Protein AF-A0A2H0URN5-F1 (afdb_monomer_lite)

Sequence (244 aa):
MTHEIGDRSYIEWLRNEMHELYSFQNTQSGHDVAHPLRMILVMQEMTSPPFPSFDSTELETAIWLHNLDRAKSLKERISYLGLRIVAERFLDQSPFCRKTKDEIILAVTEHSKKDDESDDPPLLQLVRILDKVDRLRHPTIELVSCGACYGDKLPLYRLKNPFGYKSAIKEYRSVYDNFFRILEWVGMLPLEAARNLAGTDNIQFFVTMVRHFGKDVAKSLSIENRVEEDIKKALGIYYDRYAT

Structure (mmCIF, N/CA/C/O backbone):
data_AF-A0A2H0URN5-F1
#
_entry.id   AF-A0A2H0URN5-F1
#
loop_
_atom_site.group_PDB
_atom_site.id
_atom_site.type_symbol
_atom_site.label_atom_id
_atom_site.label_alt_id
_atom_site.label_comp_id
_atom_site.label_asym_id
_atom_site.label_entity_id
_atom_site.label_seq_id
_atom_site.pdbx_PDB_ins_code
_atom_site.Cartn_x
_atom_site.Cartn_y
_atom_site.Cartn_z
_atom_site.occupancy
_atom_site.B_iso_or_equiv
_atom_site.auth_seq_id
_atom_site.auth_comp_id
_atom_site.auth_asym_id
_atom_site.auth_atom_id
_atom_site.pdbx_PDB_model_num
ATOM 1 N N . MET A 1 1 ? 10.320 2.589 -38.305 1.00 33.41 1 MET A N 1
ATOM 2 C CA . MET A 1 1 ? 11.252 3.472 -37.577 1.00 33.41 1 MET A CA 1
ATOM 3 C C . MET A 1 1 ? 10.802 3.493 -36.132 1.00 33.41 1 MET A C 1
ATOM 5 O O . MET A 1 1 ? 9.805 4.125 -35.826 1.00 33.41 1 MET A O 1
ATOM 9 N N . THR A 1 2 ? 11.445 2.696 -35.286 1.00 37.88 2 THR A N 1
ATOM 10 C CA . THR A 1 2 ? 11.255 2.713 -33.833 1.00 37.88 2 THR A CA 1
ATOM 11 C C . THR A 1 2 ? 12.123 3.838 -33.285 1.00 37.88 2 THR A C 1
ATOM 13 O O . THR A 1 2 ? 13.345 3.759 -33.375 1.00 37.88 2 THR A O 1
ATOM 16 N N . HIS A 1 3 ? 11.507 4.923 -32.823 1.00 42.38 3 HIS A N 1
ATOM 17 C CA . HIS A 1 3 ? 12.227 5.966 -32.100 1.00 42.38 3 HIS A CA 1
ATOM 18 C C . HIS A 1 3 ? 12.639 5.394 -30.741 1.00 42.38 3 HIS A C 1
ATOM 20 O O . HIS A 1 3 ? 11.775 5.003 -29.961 1.00 42.38 3 HIS A O 1
ATOM 26 N N . GLU A 1 4 ? 13.943 5.307 -30.479 1.00 49.78 4 GLU A N 1
ATOM 27 C CA . GLU A 1 4 ? 14.456 5.051 -29.133 1.00 49.78 4 GLU A CA 1
ATOM 28 C C . GLU A 1 4 ? 14.116 6.267 -28.268 1.00 49.78 4 GLU A C 1
ATOM 30 O O . GLU A 1 4 ? 14.635 7.367 -28.465 1.00 49.78 4 GLU A O 1
ATOM 35 N N . ILE A 1 5 ? 13.165 6.083 -27.358 1.00 57.78 5 ILE A N 1
ATOM 36 C CA . ILE A 1 5 ? 12.809 7.063 -26.341 1.00 57.78 5 ILE A CA 1
ATOM 37 C C . ILE A 1 5 ? 13.862 6.926 -25.234 1.00 57.78 5 ILE A C 1
ATOM 39 O O . ILE A 1 5 ? 13.981 5.865 -24.628 1.00 57.78 5 ILE A O 1
ATOM 43 N N . GLY A 1 6 ? 14.646 7.975 -24.976 1.00 69.44 6 GLY A N 1
ATOM 44 C CA . GLY A 1 6 ? 15.569 7.988 -23.834 1.00 69.44 6 GLY A CA 1
ATOM 45 C C . GLY A 1 6 ? 14.819 7.952 -22.494 1.00 69.44 6 GLY A C 1
ATOM 46 O O . GLY A 1 6 ? 13.655 8.353 -22.428 1.00 69.44 6 GLY A O 1
ATOM 47 N N . ASP A 1 7 ? 15.484 7.530 -21.416 1.00 72.31 7 ASP A N 1
ATOM 48 C CA . ASP A 1 7 ? 14.885 7.295 -20.086 1.00 72.31 7 ASP A CA 1
ATOM 49 C C . ASP A 1 7 ? 13.972 8.429 -19.602 1.00 72.31 7 ASP A C 1
ATOM 51 O O . ASP A 1 7 ? 12.830 8.204 -19.199 1.00 72.31 7 ASP A O 1
ATOM 55 N N . ARG A 1 8 ? 14.440 9.678 -19.721 1.00 74.31 8 ARG A N 1
ATOM 56 C CA . ARG A 1 8 ? 13.672 10.863 -19.321 1.00 74.31 8 ARG A CA 1
ATOM 57 C C . ARG A 1 8 ? 12.385 11.025 -20.130 1.00 74.31 8 ARG A C 1
ATOM 59 O O . ARG A 1 8 ? 11.334 11.285 -19.554 1.00 74.31 8 ARG A O 1
ATOM 66 N N . SER A 1 9 ? 12.457 10.837 -21.446 1.00 85.75 9 SER A N 1
ATOM 67 C CA . SER A 1 9 ? 11.279 10.921 -22.314 1.00 85.75 9 SER A CA 1
ATOM 68 C C . SER A 1 9 ? 10.291 9.773 -22.082 1.00 85.75 9 SER A C 1
ATOM 70 O O . SER A 1 9 ? 9.091 9.972 -22.249 1.00 85.75 9 SER A O 1
ATOM 72 N N . TYR A 1 10 ? 10.763 8.601 -21.640 1.00 93.31 10 TYR A N 1
ATOM 73 C CA . TYR A 1 10 ? 9.895 7.468 -21.321 1.00 93.31 10 TYR A CA 1
ATOM 74 C C . TYR A 1 10 ? 9.133 7.694 -20.012 1.00 93.31 10 TYR A C 1
ATOM 76 O O . TYR A 1 10 ? 7.914 7.545 -19.986 1.00 93.31 10 TYR A O 1
ATOM 84 N N . ILE A 1 11 ? 9.818 8.112 -18.943 1.00 93.00 11 ILE A N 1
ATOM 85 C CA . ILE A 1 11 ? 9.162 8.399 -17.659 1.00 93.00 11 ILE A CA 1
ATOM 86 C C . ILE A 1 11 ? 8.175 9.561 -17.783 1.00 93.00 11 ILE A C 1
ATOM 88 O O . ILE A 1 11 ? 7.083 9.495 -17.223 1.00 93.00 11 ILE A O 1
ATOM 92 N N . GLU A 1 12 ? 8.514 10.615 -18.530 1.00 93.50 12 GLU A N 1
ATOM 93 C CA . GLU A 1 12 ? 7.591 11.730 -18.774 1.00 93.50 12 GLU A CA 1
ATOM 94 C C . GLU A 1 12 ? 6.324 11.267 -19.515 1.00 93.50 12 GLU A C 1
ATOM 96 O O . GLU A 1 12 ? 5.217 11.625 -19.109 1.00 93.50 12 GLU A O 1
ATOM 101 N N . TRP A 1 13 ? 6.462 10.421 -20.544 1.00 94.56 13 TRP A N 1
ATOM 102 C CA . TRP A 1 13 ? 5.317 9.797 -21.213 1.00 94.56 13 TRP A CA 1
ATOM 103 C C . TRP A 1 13 ? 4.492 8.940 -20.245 1.00 94.56 13 TRP A C 1
ATOM 105 O O . TRP A 1 13 ? 3.283 9.140 -20.130 1.00 94.56 13 TRP A O 1
ATOM 115 N N . LEU A 1 14 ? 5.144 8.047 -19.496 1.00 95.44 14 LEU A N 1
ATOM 116 C CA . LEU A 1 14 ? 4.476 7.138 -18.570 1.00 95.44 14 LEU A CA 1
ATOM 117 C C . LEU A 1 14 ? 3.679 7.902 -17.507 1.00 95.44 14 LEU A C 1
ATOM 119 O O . LEU A 1 14 ? 2.525 7.567 -17.250 1.00 95.44 14 LEU A O 1
ATOM 123 N N . ARG A 1 15 ? 4.262 8.955 -16.921 1.00 94.50 15 ARG A N 1
ATOM 124 C CA . ARG A 1 15 ? 3.571 9.836 -15.969 1.00 94.50 15 ARG A CA 1
ATOM 125 C C . ARG A 1 15 ? 2.298 10.413 -16.579 1.00 94.50 15 ARG A C 1
ATOM 127 O O . ARG A 1 15 ? 1.252 10.352 -15.943 1.00 94.50 15 ARG A O 1
ATOM 134 N N . ASN A 1 16 ? 2.364 10.938 -17.801 1.00 94.06 16 ASN A N 1
ATOM 135 C CA . ASN A 1 16 ? 1.198 11.531 -18.456 1.00 94.06 16 ASN A CA 1
ATOM 136 C C . ASN A 1 16 ? 0.080 10.500 -18.678 1.00 94.06 16 ASN A C 1
ATOM 138 O O . ASN A 1 16 ? -1.066 10.767 -18.317 1.00 94.06 16 ASN A O 1
ATOM 142 N N . GLU A 1 17 ? 0.415 9.309 -19.179 1.00 93.94 17 GLU A N 1
ATOM 143 C CA . GLU A 1 17 ? -0.550 8.213 -19.358 1.00 93.94 17 GLU A CA 1
ATOM 144 C C . GLU A 1 17 ? -1.179 7.793 -18.021 1.00 93.94 17 GLU A C 1
ATOM 146 O O . GLU A 1 17 ? -2.398 7.659 -17.895 1.00 93.94 17 GLU A O 1
ATOM 151 N N . MET A 1 18 ? -0.354 7.616 -16.984 1.00 95.06 18 MET A N 1
ATOM 152 C CA . MET A 1 18 ? -0.830 7.197 -15.667 1.00 95.06 18 MET A CA 1
ATOM 153 C C . MET A 1 18 ? -1.661 8.273 -14.970 1.00 95.06 18 MET A C 1
ATOM 155 O O . MET A 1 18 ? -2.608 7.938 -14.269 1.00 95.06 18 MET A O 1
ATOM 159 N N . HIS A 1 19 ? -1.367 9.558 -15.166 1.00 93.69 19 HIS A N 1
ATOM 160 C CA . HIS A 1 19 ? -2.183 10.649 -14.628 1.00 93.69 19 HIS A CA 1
ATOM 161 C C . HIS A 1 19 ? -3.625 10.601 -15.155 1.00 93.69 19 HIS A C 1
ATOM 163 O O . HIS A 1 19 ? -4.570 10.828 -14.395 1.00 93.69 19 HIS A O 1
ATOM 169 N N . GLU A 1 20 ? -3.810 10.279 -16.436 1.00 91.12 20 GLU A N 1
ATOM 170 C CA . GLU A 1 20 ? -5.139 10.130 -17.032 1.00 91.12 20 GLU A CA 1
ATOM 171 C C . GLU A 1 20 ? -5.843 8.858 -16.532 1.00 91.12 20 GLU A C 1
ATOM 173 O O . GLU A 1 20 ? -7.003 8.897 -16.089 1.00 91.12 20 GLU A O 1
ATOM 178 N N . LEU A 1 21 ? -5.126 7.730 -16.544 1.00 92.81 21 LEU A N 1
ATOM 179 C CA . LEU A 1 21 ? -5.644 6.437 -16.090 1.00 92.81 21 LEU A CA 1
ATOM 180 C C . LEU A 1 21 ? -5.994 6.438 -14.601 1.00 92.81 21 LEU A C 1
ATOM 182 O O . LEU A 1 21 ? -6.978 5.809 -14.207 1.00 92.81 21 LEU A O 1
ATOM 186 N N . TYR A 1 22 ? -5.228 7.168 -13.788 1.00 93.88 22 TYR A N 1
ATOM 187 C CA . TYR A 1 22 ? -5.395 7.247 -12.342 1.00 93.88 22 TYR A CA 1
ATOM 188 C C . TYR A 1 22 ? -6.161 8.475 -11.856 1.00 93.88 22 TYR A C 1
ATOM 190 O O . TYR A 1 22 ? -6.145 8.784 -10.662 1.00 93.88 22 TYR A O 1
ATOM 198 N N . SER A 1 23 ? -6.874 9.172 -12.744 1.00 87.50 23 SER A N 1
ATOM 199 C CA . SER A 1 23 ? -7.766 10.248 -12.314 1.00 87.50 23 SER A CA 1
ATOM 200 C C . SER A 1 23 ? -8.790 9.731 -11.290 1.00 87.50 23 SER A C 1
ATOM 202 O O . SER A 1 23 ? -9.192 8.564 -11.319 1.00 87.50 23 SER A O 1
ATOM 204 N N . PHE A 1 24 ? -9.253 10.602 -10.390 1.00 81.50 24 PHE A N 1
ATOM 205 C CA . PHE A 1 24 ? -10.212 10.240 -9.335 1.00 81.50 24 PHE A CA 1
ATOM 206 C C . PHE A 1 24 ? -11.483 9.556 -9.881 1.00 81.50 24 PHE A C 1
ATOM 208 O O . PHE A 1 24 ? -12.064 8.674 -9.251 1.00 81.50 24 PHE A O 1
ATOM 215 N N . GLN A 1 25 ? -11.911 9.929 -11.090 1.00 84.81 25 GLN A N 1
ATOM 216 C CA . GLN A 1 25 ? -13.076 9.333 -11.751 1.00 84.81 25 GLN A CA 1
ATOM 217 C C . GLN A 1 25 ? -12.778 7.932 -12.308 1.00 84.81 25 GLN A C 1
ATOM 219 O O . GLN A 1 25 ? -13.676 7.083 -12.360 1.00 84.81 25 GLN A O 1
ATOM 224 N N . ASN A 1 26 ? -11.521 7.664 -12.663 1.00 86.06 26 ASN A N 1
ATOM 225 C CA . ASN A 1 26 ? -11.068 6.443 -13.324 1.00 86.06 26 ASN A CA 1
ATOM 226 C C . ASN A 1 26 ? -10.522 5.380 -12.361 1.00 86.06 26 ASN A C 1
ATOM 228 O O . ASN A 1 26 ? -10.261 4.261 -12.797 1.00 86.06 26 ASN A O 1
ATOM 232 N N . THR A 1 27 ? -10.424 5.666 -11.062 1.00 84.31 27 THR A N 1
ATOM 233 C CA . THR A 1 27 ? -9.913 4.733 -10.040 1.00 84.31 27 THR A CA 1
ATOM 234 C C . THR A 1 27 ? -10.927 4.465 -8.931 1.00 84.31 27 THR A C 1
ATOM 236 O O . THR A 1 27 ? -12.067 4.947 -8.956 1.00 84.31 27 THR A O 1
ATOM 239 N N . GLN A 1 28 ? -10.556 3.594 -7.994 1.00 73.31 28 GLN A N 1
ATOM 240 C CA . GLN A 1 28 ? -11.357 3.230 -6.828 1.00 73.31 28 GLN A CA 1
ATOM 241 C C . GLN A 1 28 ? -10.512 3.332 -5.553 1.00 73.31 28 GLN A C 1
ATOM 243 O O . GLN A 1 28 ? -9.313 3.071 -5.578 1.00 73.31 28 GLN A O 1
ATOM 248 N N . SER A 1 29 ? -11.166 3.660 -4.434 1.00 70.81 29 SER A N 1
ATOM 249 C CA . SER A 1 29 ? -10.660 3.385 -3.079 1.00 70.81 29 SER A CA 1
ATOM 250 C C . SER A 1 29 ? -9.271 3.952 -2.752 1.00 70.81 29 SER A C 1
ATOM 252 O O . SER A 1 29 ? -8.463 3.258 -2.152 1.00 70.81 29 SER A O 1
ATOM 254 N N . GLY A 1 30 ? -8.989 5.201 -3.137 1.00 76.19 30 GLY A N 1
ATOM 255 C CA . GLY A 1 30 ? -7.731 5.875 -2.775 1.00 76.19 30 GLY A CA 1
ATOM 256 C C . GLY A 1 30 ? -6.510 5.480 -3.612 1.00 76.19 30 GLY A C 1
ATOM 257 O O . GLY A 1 30 ? -5.415 5.962 -3.343 1.00 76.19 30 GLY A O 1
ATOM 258 N N . HIS A 1 31 ? -6.696 4.660 -4.650 1.00 83.88 31 HIS A N 1
ATOM 259 C CA . HIS A 1 31 ? -5.657 4.287 -5.617 1.00 83.88 31 HIS A CA 1
ATOM 260 C C . HIS A 1 31 ? -5.582 5.258 -6.810 1.00 83.88 31 HIS A C 1
ATOM 262 O O . HIS A 1 31 ? -5.376 4.839 -7.947 1.00 83.88 31 HIS A O 1
ATOM 268 N N . ASP A 1 32 ? -5.825 6.548 -6.570 1.00 89.25 32 ASP A N 1
ATOM 269 C CA . ASP A 1 32 ? -5.685 7.586 -7.590 1.00 89.25 32 ASP A CA 1
ATOM 270 C C . ASP A 1 32 ? -4.219 8.009 -7.766 1.00 89.25 32 ASP A C 1
ATOM 272 O O . ASP A 1 32 ? -3.312 7.496 -7.107 1.00 89.25 32 ASP A O 1
ATOM 276 N N . VAL A 1 33 ? -3.984 8.966 -8.666 1.00 93.19 33 VAL A N 1
ATOM 277 C CA . VAL A 1 33 ? -2.649 9.475 -9.007 1.00 93.19 33 VAL A CA 1
ATOM 278 C C . VAL A 1 33 ? -1.846 9.969 -7.797 1.00 93.19 33 VAL A C 1
ATOM 280 O O . VAL A 1 33 ? -0.617 9.958 -7.833 1.00 93.19 33 VAL A O 1
ATOM 283 N N . ALA A 1 34 ? -2.496 10.372 -6.701 1.00 91.88 34 ALA A N 1
ATOM 284 C CA . ALA A 1 34 ? -1.786 10.869 -5.531 1.00 91.88 34 ALA A CA 1
ATOM 285 C C . ALA A 1 34 ? -0.979 9.765 -4.836 1.00 91.88 34 ALA A C 1
ATOM 287 O O . ALA A 1 34 ? 0.077 10.050 -4.279 1.00 91.88 34 ALA A O 1
ATOM 288 N N . HIS A 1 35 ? -1.437 8.514 -4.866 1.00 93.19 35 HIS A N 1
ATOM 289 C CA . HIS A 1 35 ? -0.744 7.408 -4.209 1.00 93.19 35 HIS A CA 1
ATOM 290 C C . HIS A 1 35 ? 0.637 7.074 -4.820 1.00 93.19 35 HIS A C 1
ATOM 292 O O . HIS A 1 35 ? 1.621 7.147 -4.079 1.00 93.19 35 HIS A O 1
ATOM 298 N N . PRO A 1 36 ? 0.790 6.804 -6.137 1.00 95.00 36 PRO A N 1
ATOM 299 C CA . PRO A 1 36 ? 2.116 6.595 -6.724 1.00 95.00 36 PRO A CA 1
ATOM 300 C C . PRO A 1 36 ? 3.015 7.835 -6.589 1.00 95.00 36 PRO A C 1
ATOM 302 O O . PRO A 1 36 ? 4.213 7.693 -6.358 1.00 95.00 36 PRO A O 1
ATOM 305 N N . LEU A 1 37 ? 2.458 9.054 -6.630 1.00 95.25 37 LEU A N 1
ATOM 306 C CA . LEU A 1 37 ? 3.233 10.276 -6.385 1.00 95.25 37 LEU A CA 1
ATOM 307 C C . LEU A 1 37 ? 3.818 10.325 -4.966 1.00 95.25 37 LEU A C 1
ATOM 309 O O . LEU A 1 37 ? 4.994 10.648 -4.804 1.00 95.25 37 LEU A O 1
ATOM 313 N N . ARG A 1 38 ? 3.041 9.975 -3.933 1.00 95.31 38 ARG A N 1
ATOM 314 C CA . ARG A 1 38 ? 3.556 9.909 -2.555 1.00 95.31 38 ARG A CA 1
ATOM 315 C C . ARG A 1 38 ? 4.601 8.808 -2.387 1.00 95.31 38 ARG A C 1
ATOM 317 O O . ARG A 1 38 ? 5.604 9.040 -1.717 1.00 95.31 38 ARG A O 1
ATOM 324 N N . MET A 1 39 ? 4.428 7.657 -3.040 1.00 96.38 39 MET A N 1
ATOM 325 C CA . MET A 1 39 ? 5.455 6.606 -3.063 1.00 96.38 39 MET A CA 1
ATOM 326 C C . MET A 1 39 ? 6.764 7.093 -3.697 1.00 96.38 39 MET A C 1
ATOM 328 O O . MET A 1 39 ? 7.832 6.803 -3.168 1.00 96.38 39 MET A O 1
ATOM 332 N N . ILE A 1 40 ? 6.705 7.876 -4.780 1.00 96.00 40 ILE A N 1
ATOM 333 C CA . ILE A 1 40 ? 7.893 8.476 -5.412 1.00 96.00 40 ILE A CA 1
ATOM 334 C C . ILE A 1 40 ? 8.576 9.483 -4.475 1.00 96.00 40 ILE A C 1
ATOM 336 O O . ILE A 1 40 ? 9.803 9.509 -4.406 1.00 96.00 40 ILE A O 1
ATOM 340 N N . LEU A 1 41 ? 7.818 10.278 -3.712 1.00 94.44 41 LEU A N 1
ATOM 341 C CA . LEU A 1 41 ? 8.400 11.167 -2.695 1.00 94.44 41 LEU A CA 1
ATOM 342 C C . LEU A 1 41 ? 9.133 10.371 -1.606 1.00 94.44 41 LEU A C 1
ATOM 344 O O . LEU A 1 41 ? 10.255 10.714 -1.249 1.00 94.44 41 LEU A O 1
ATOM 348 N N . VAL A 1 42 ? 8.547 9.267 -1.132 1.00 94.44 42 VAL A N 1
ATOM 349 C CA . VAL A 1 42 ? 9.217 8.366 -0.177 1.00 94.44 42 VAL A CA 1
ATOM 350 C C . VAL A 1 42 ? 10.470 7.745 -0.801 1.00 94.44 42 VAL A C 1
ATOM 352 O O . VAL A 1 42 ? 11.507 7.687 -0.147 1.00 94.44 42 VAL A O 1
ATOM 355 N N . MET A 1 43 ? 10.406 7.314 -2.064 1.00 95.06 43 MET A N 1
ATOM 356 C CA . MET A 1 43 ? 11.551 6.764 -2.797 1.00 95.06 43 MET A CA 1
ATOM 357 C C . MET A 1 43 ? 12.731 7.743 -2.828 1.00 95.06 43 MET A C 1
ATOM 359 O O . MET A 1 43 ? 13.872 7.324 -2.660 1.00 95.06 43 MET A O 1
ATOM 363 N N . GLN A 1 44 ? 12.472 9.045 -2.990 1.00 93.38 44 GLN A N 1
ATOM 364 C CA . GLN A 1 44 ? 13.509 10.086 -2.978 1.00 93.38 44 GLN A CA 1
ATOM 365 C C . GLN A 1 44 ? 14.198 10.244 -1.611 1.00 93.38 44 GLN A C 1
ATOM 367 O O . GLN A 1 44 ? 15.322 10.738 -1.549 1.00 93.38 44 GLN A O 1
ATOM 372 N N . GLU A 1 45 ? 13.556 9.808 -0.524 1.00 92.69 45 GLU A N 1
ATOM 373 C CA . GLU A 1 45 ? 14.124 9.788 0.830 1.00 92.69 45 GLU A CA 1
ATOM 374 C C . GLU A 1 45 ? 14.916 8.497 1.121 1.00 92.69 45 GLU A C 1
ATOM 376 O O . GLU A 1 45 ? 15.635 8.423 2.121 1.00 92.69 45 GLU A O 1
ATOM 381 N N . MET A 1 46 ? 14.812 7.469 0.267 1.00 91.06 46 MET A N 1
ATOM 382 C CA . MET A 1 46 ? 15.535 6.209 0.443 1.00 91.06 46 MET A CA 1
ATOM 383 C C . MET A 1 46 ? 17.016 6.391 0.106 1.00 91.06 46 MET A C 1
ATOM 385 O O . MET A 1 46 ? 17.410 6.484 -1.055 1.00 91.06 46 MET A O 1
ATOM 389 N N . THR A 1 47 ? 17.865 6.386 1.130 1.00 76.50 47 THR A N 1
ATOM 390 C CA . THR A 1 47 ? 19.321 6.427 0.970 1.00 76.50 47 THR A CA 1
ATOM 391 C C . THR A 1 47 ? 19.916 5.017 1.016 1.00 76.50 47 THR A C 1
ATOM 393 O O . THR A 1 47 ? 19.602 4.203 1.885 1.00 76.50 47 THR A O 1
ATOM 396 N N . SER A 1 48 ? 20.787 4.697 0.057 1.00 68.19 48 SER A N 1
ATOM 397 C CA . SER A 1 48 ? 21.599 3.475 0.106 1.00 68.19 48 SER A CA 1
ATOM 398 C C . SER A 1 48 ? 22.879 3.734 0.908 1.00 68.19 48 SER A C 1
ATOM 400 O O . SER A 1 48 ? 23.566 4.710 0.589 1.00 68.19 48 SER A O 1
ATOM 402 N N . PRO A 1 49 ? 23.290 2.864 1.856 1.00 77.88 49 PRO A N 1
ATOM 403 C CA . PRO A 1 49 ? 22.555 1.814 2.597 1.00 77.88 49 PRO A CA 1
ATOM 404 C C . PRO A 1 49 ? 21.657 2.381 3.729 1.00 77.88 49 PRO A C 1
ATOM 406 O O . PRO A 1 49 ? 21.906 3.505 4.168 1.00 77.88 49 PRO A O 1
ATOM 409 N N . PRO A 1 50 ? 20.667 1.623 4.271 1.00 86.69 50 PRO A N 1
ATOM 410 C CA . PRO A 1 50 ? 20.559 0.153 4.282 1.00 86.69 50 PRO A CA 1
ATOM 411 C C . PRO A 1 50 ? 19.582 -0.457 3.264 1.00 86.69 50 PRO A C 1
ATOM 413 O O . PRO A 1 50 ? 19.345 -1.662 3.304 1.00 86.69 50 PRO A O 1
ATOM 416 N N . PHE A 1 51 ? 18.994 0.338 2.372 1.00 88.00 51 PHE A N 1
ATOM 417 C CA . PHE A 1 51 ? 18.188 -0.211 1.283 1.00 88.00 51 PHE A CA 1
ATOM 418 C C . PHE A 1 51 ? 19.076 -0.907 0.236 1.00 88.00 51 PHE A C 1
ATOM 420 O O . PHE A 1 51 ? 20.228 -0.496 0.055 1.00 88.00 51 PHE A O 1
ATOM 427 N N . PRO A 1 52 ? 18.573 -1.951 -0.455 1.00 85.56 52 PRO A N 1
ATOM 428 C CA . PRO A 1 52 ? 19.230 -2.480 -1.646 1.00 85.56 52 PRO A CA 1
ATOM 429 C C . PRO A 1 52 ? 19.484 -1.362 -2.661 1.00 85.56 52 PRO A C 1
ATOM 431 O O . PRO A 1 52 ? 18.657 -0.466 -2.793 1.00 85.56 52 PRO A O 1
ATOM 434 N N . SER A 1 53 ? 20.596 -1.426 -3.396 1.00 87.69 53 SER A N 1
ATOM 435 C CA . SER A 1 53 ? 20.832 -0.509 -4.517 1.00 87.69 53 SER A CA 1
ATOM 436 C C . SER A 1 53 ? 19.736 -0.683 -5.570 1.00 87.69 53 SER A C 1
ATOM 438 O O . SER A 1 53 ? 19.363 -1.815 -5.880 1.00 87.69 53 SER A O 1
ATOM 440 N N . PHE A 1 54 ? 19.263 0.420 -6.145 1.00 90.38 54 PHE A N 1
ATOM 441 C CA . PHE A 1 54 ? 18.226 0.413 -7.173 1.00 90.38 54 PHE A CA 1
ATOM 442 C C . PHE A 1 54 ? 18.471 1.487 -8.227 1.00 90.38 54 PHE A C 1
ATOM 444 O O . PHE A 1 54 ? 19.056 2.531 -7.936 1.00 90.38 54 PHE A O 1
ATOM 451 N N . ASP A 1 55 ? 17.996 1.227 -9.442 1.00 93.69 55 ASP A N 1
ATOM 452 C CA . ASP A 1 55 ? 17.845 2.254 -10.464 1.00 93.69 55 ASP A CA 1
ATOM 453 C C . ASP A 1 55 ? 16.526 3.002 -10.223 1.00 93.69 55 ASP A C 1
ATOM 455 O O . ASP A 1 55 ? 15.456 2.397 -10.093 1.00 93.69 55 ASP A O 1
ATOM 459 N N . SER A 1 56 ? 16.598 4.328 -10.105 1.00 93.00 56 SER A N 1
ATOM 460 C CA . SER A 1 56 ? 15.426 5.148 -9.793 1.00 93.00 56 SER A CA 1
ATOM 461 C C . SER A 1 56 ? 14.391 5.152 -10.917 1.00 93.00 56 SER A C 1
ATOM 463 O O . SER A 1 56 ? 13.204 5.279 -10.633 1.00 93.00 56 SER A O 1
ATOM 465 N N . 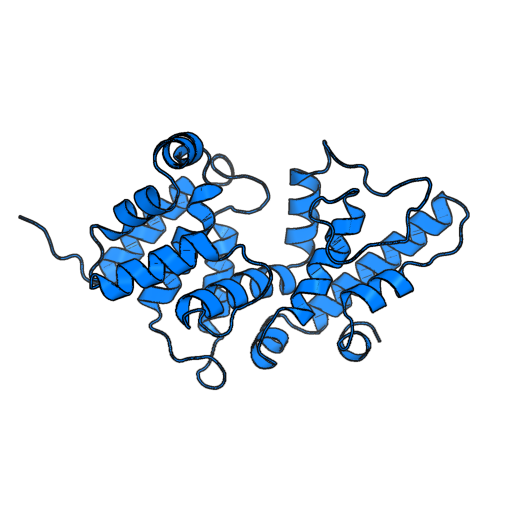THR A 1 57 ? 14.810 4.983 -12.171 1.00 94.94 57 THR A N 1
ATOM 466 C CA . THR A 1 57 ? 13.927 4.917 -13.342 1.00 94.94 57 THR A CA 1
ATOM 467 C C . THR A 1 57 ? 13.177 3.587 -13.368 1.00 94.94 57 THR A C 1
ATOM 469 O O . T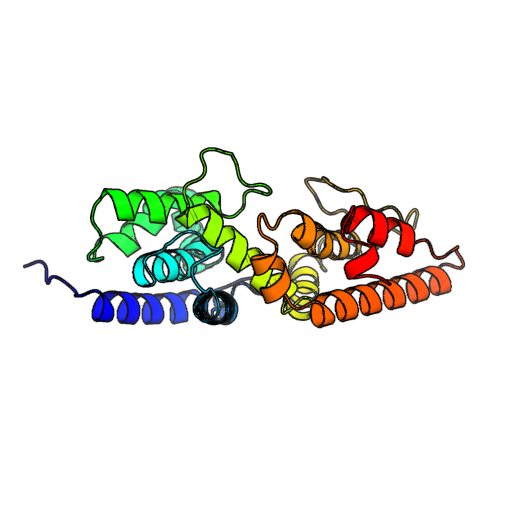HR A 1 57 ? 11.968 3.562 -13.614 1.00 94.94 57 THR A O 1
ATOM 472 N N . GLU A 1 58 ? 13.864 2.480 -13.074 1.00 96.19 58 GLU A N 1
ATOM 473 C CA . GLU A 1 58 ? 13.247 1.151 -12.960 1.00 96.19 58 GLU A CA 1
ATOM 474 C C . GLU A 1 58 ? 12.220 1.114 -11.819 1.00 96.19 58 GLU A C 1
ATOM 476 O O . GLU A 1 58 ? 11.074 0.696 -12.018 1.00 96.19 58 GLU A O 1
ATOM 481 N N . LEU A 1 59 ? 12.604 1.616 -10.639 1.00 97.06 59 LEU A N 1
ATOM 482 C CA . LEU A 1 59 ? 11.730 1.659 -9.469 1.00 97.06 59 LEU A CA 1
ATOM 483 C C . LEU A 1 59 ? 10.540 2.594 -9.678 1.00 97.06 59 LEU A C 1
ATOM 485 O O . LEU A 1 59 ? 9.407 2.193 -9.420 1.00 97.06 59 LEU A O 1
ATOM 489 N N . GLU A 1 60 ? 10.755 3.796 -10.212 1.00 97.31 60 GLU A N 1
ATOM 490 C CA . GLU A 1 60 ? 9.657 4.707 -10.532 1.00 97.31 60 GLU A CA 1
ATOM 491 C C . GLU A 1 60 ? 8.687 4.095 -11.555 1.00 97.31 60 GLU A C 1
ATOM 493 O O . GLU A 1 60 ? 7.470 4.209 -11.392 1.00 97.31 60 GLU A O 1
ATOM 498 N N . THR A 1 61 ? 9.193 3.395 -12.573 1.00 97.75 61 THR A N 1
ATOM 499 C CA . THR A 1 61 ? 8.334 2.688 -13.534 1.00 97.75 61 THR A CA 1
ATOM 500 C C . THR A 1 61 ? 7.468 1.648 -12.831 1.00 97.75 61 THR A C 1
ATOM 502 O O . THR A 1 61 ? 6.259 1.595 -13.058 1.00 97.75 61 THR A O 1
ATOM 505 N N . ALA A 1 62 ? 8.060 0.836 -11.952 1.00 98.12 62 ALA A N 1
ATOM 506 C CA . ALA A 1 62 ? 7.319 -0.167 -11.198 1.00 98.12 62 ALA A CA 1
ATOM 507 C C . ALA A 1 62 ? 6.259 0.473 -10.280 1.00 98.12 62 ALA A C 1
ATOM 509 O O . ALA A 1 62 ? 5.129 -0.012 -10.230 1.00 98.12 62 ALA A O 1
ATOM 510 N N . ILE A 1 63 ? 6.572 1.601 -9.629 1.00 97.69 63 ILE A N 1
ATOM 511 C CA . ILE A 1 63 ? 5.610 2.374 -8.824 1.00 97.69 63 ILE A CA 1
ATOM 512 C C . ILE A 1 63 ? 4.450 2.879 -9.687 1.00 97.69 63 ILE A C 1
ATOM 514 O O . ILE A 1 63 ? 3.297 2.768 -9.286 1.00 97.69 63 ILE A O 1
ATOM 518 N N . TRP A 1 64 ? 4.699 3.409 -10.879 1.00 97.31 64 TRP A N 1
ATOM 519 C CA . TRP A 1 64 ? 3.612 3.865 -11.747 1.00 97.31 64 TRP A CA 1
ATOM 520 C C . TRP A 1 64 ? 2.708 2.721 -12.209 1.00 97.31 64 TRP A C 1
ATOM 522 O O . TRP A 1 64 ? 1.489 2.875 -12.258 1.00 97.31 64 TRP A O 1
ATOM 532 N N . LEU A 1 65 ? 3.276 1.554 -12.501 1.00 97.31 65 LEU A N 1
ATOM 533 C CA . LEU A 1 65 ? 2.527 0.426 -13.050 1.00 97.31 65 LEU A CA 1
ATOM 534 C C . LEU A 1 65 ? 1.870 -0.475 -11.985 1.00 97.31 65 LEU A C 1
ATOM 536 O O . LEU A 1 65 ? 0.994 -1.265 -12.334 1.00 97.31 65 LEU A O 1
ATOM 540 N N . HIS A 1 66 ? 2.231 -0.381 -10.698 1.00 95.50 66 HIS A N 1
ATOM 541 C CA . HIS A 1 66 ? 1.723 -1.332 -9.693 1.00 95.50 66 HIS A CA 1
ATOM 542 C C . HIS A 1 66 ? 0.197 -1.268 -9.485 1.00 95.50 66 HIS A C 1
ATOM 544 O O . HIS A 1 66 ? -0.397 -2.267 -9.098 1.00 95.50 66 HIS A O 1
ATOM 550 N N . ASN A 1 67 ? -0.447 -0.138 -9.803 1.00 92.81 67 ASN A N 1
ATOM 551 C CA . ASN A 1 67 ? -1.893 0.065 -9.644 1.00 92.81 67 ASN A CA 1
ATOM 552 C C . ASN A 1 67 ? -2.710 -0.091 -10.935 1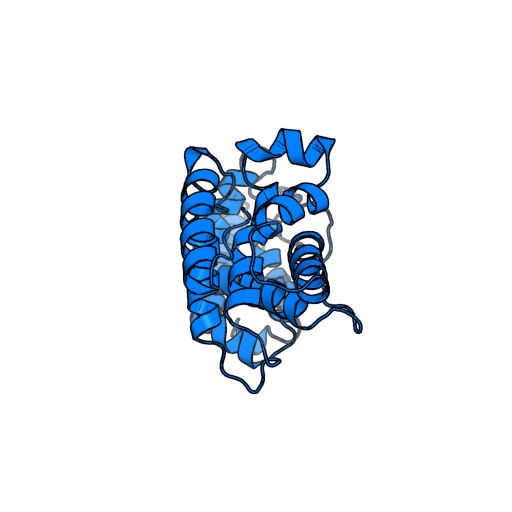.00 92.81 67 ASN A C 1
ATOM 554 O O . ASN A 1 67 ? -3.874 0.316 -10.979 1.00 92.81 67 ASN A O 1
ATOM 558 N N . LEU A 1 68 ? -2.158 -0.690 -11.995 1.00 94.62 68 LEU A N 1
ATOM 559 C CA . LEU A 1 68 ? -2.896 -0.871 -13.252 1.00 94.62 68 LEU A CA 1
ATOM 560 C C . LEU A 1 68 ? -4.220 -1.635 -13.058 1.00 94.62 68 LEU A C 1
ATOM 562 O O . LEU A 1 68 ? -5.207 -1.335 -13.729 1.00 94.62 68 LEU A O 1
ATOM 566 N N . ASP A 1 69 ? -4.276 -2.584 -12.120 1.00 91.31 69 ASP A N 1
ATOM 567 C CA . ASP A 1 69 ? -5.486 -3.350 -11.784 1.00 91.31 69 ASP A CA 1
ATOM 568 C C . ASP A 1 69 ? -6.558 -2.531 -11.038 1.00 91.31 69 ASP A C 1
ATOM 570 O O . ASP A 1 69 ? -7.696 -2.987 -10.884 1.00 91.31 69 ASP A O 1
ATOM 574 N N . ARG A 1 70 ? -6.227 -1.307 -10.610 1.00 90.12 70 ARG A N 1
ATOM 575 C CA . ARG A 1 70 ? -7.144 -0.342 -9.984 1.00 90.12 70 ARG A CA 1
ATOM 576 C C . ARG A 1 70 ? -7.754 0.648 -10.977 1.00 90.12 70 ARG A C 1
ATOM 578 O O . ARG A 1 70 ? -8.744 1.302 -10.637 1.00 90.12 70 ARG A O 1
ATOM 585 N N . ALA A 1 71 ? -7.233 0.731 -12.203 1.00 92.38 71 ALA A N 1
ATOM 586 C CA . ALA A 1 71 ? -7.787 1.581 -13.255 1.00 92.38 71 ALA A CA 1
ATOM 587 C C . ALA A 1 71 ? -9.045 0.951 -13.883 1.00 92.38 71 ALA A C 1
ATOM 589 O O . ALA A 1 71 ? -9.007 -0.129 -14.480 1.00 92.38 71 ALA A O 1
ATOM 590 N N . LYS A 1 72 ? -10.183 1.653 -13.811 1.00 91.62 72 LYS A N 1
ATOM 591 C CA . LYS A 1 72 ? -11.481 1.187 -14.338 1.00 91.62 72 LYS A CA 1
ATOM 592 C C . LYS A 1 72 ? -11.424 0.879 -15.833 1.00 91.62 72 LYS A C 1
ATOM 594 O O . LYS A 1 72 ? -11.977 -0.131 -16.259 1.00 91.62 72 LYS A O 1
ATOM 599 N N . SER A 1 73 ? -10.735 1.716 -16.608 1.00 92.06 73 SER A N 1
ATOM 600 C CA . SER A 1 73 ? -10.576 1.566 -18.062 1.00 92.06 73 SER A CA 1
ATOM 601 C C . SER A 1 73 ? -9.783 0.316 -18.460 1.00 92.06 73 SER A C 1
ATOM 603 O O . SER A 1 73 ? -9.933 -0.181 -19.577 1.00 92.06 73 SER A O 1
ATOM 605 N N . LEU A 1 74 ? -8.960 -0.220 -17.553 1.00 94.19 74 LEU A N 1
ATOM 606 C CA . LEU A 1 74 ? -8.157 -1.418 -17.792 1.00 94.19 74 LEU A CA 1
ATOM 607 C C . LEU A 1 74 ? -8.804 -2.691 -17.247 1.00 94.19 74 LEU A C 1
ATOM 609 O O . LEU A 1 74 ? -8.378 -3.779 -17.627 1.00 94.19 74 LEU A O 1
ATOM 613 N N . LYS A 1 75 ? -9.855 -2.585 -16.423 1.00 93.19 75 LYS A N 1
ATOM 614 C CA . LYS A 1 75 ? -10.481 -3.724 -15.735 1.00 93.19 75 LYS A CA 1
ATOM 615 C C . LYS A 1 75 ? -10.854 -4.870 -16.679 1.00 93.19 75 LYS A C 1
ATOM 617 O O . LYS A 1 75 ? -10.492 -6.015 -16.423 1.00 93.19 75 LYS A O 1
ATOM 622 N N . GLU A 1 76 ? -11.553 -4.577 -17.775 1.00 93.62 76 GLU A N 1
ATOM 623 C CA . GLU A 1 76 ? -11.962 -5.602 -18.749 1.00 93.62 76 GLU A CA 1
ATOM 624 C C . GLU A 1 76 ? -10.757 -6.228 -19.456 1.00 93.62 76 GLU A C 1
ATOM 626 O O . GLU A 1 76 ? -10.669 -7.448 -19.590 1.00 93.62 76 GLU A O 1
ATOM 631 N N . ARG A 1 77 ? -9.782 -5.401 -19.853 1.00 95.00 77 ARG A N 1
ATOM 632 C CA . ARG A 1 77 ? -8.558 -5.870 -20.515 1.00 95.00 77 ARG A CA 1
ATOM 633 C C . ARG A 1 77 ? -7.728 -6.760 -19.599 1.00 95.00 77 ARG A C 1
ATOM 635 O O . ARG A 1 77 ? -7.272 -7.803 -20.046 1.00 95.00 77 ARG A O 1
ATOM 642 N N . ILE A 1 78 ? -7.565 -6.378 -18.335 1.00 96.00 78 ILE A N 1
ATOM 643 C CA . ILE A 1 78 ? -6.855 -7.167 -17.322 1.00 96.00 78 ILE A CA 1
ATOM 644 C C . ILE A 1 78 ? -7.610 -8.464 -17.038 1.00 96.00 78 ILE A C 1
ATOM 646 O O . ILE A 1 78 ? -6.983 -9.513 -16.952 1.00 96.00 78 ILE A O 1
ATOM 650 N N . SER A 1 79 ? -8.943 -8.430 -16.969 1.00 95.38 79 SER A N 1
ATOM 651 C CA . SER A 1 79 ? -9.743 -9.647 -16.800 1.00 95.38 79 SER A CA 1
ATOM 652 C C . SER A 1 79 ? -9.590 -10.628 -17.967 1.00 95.38 79 SER A C 1
ATOM 654 O O . SER A 1 79 ? -9.714 -11.830 -17.749 1.00 95.38 79 SER A O 1
ATOM 656 N N . TYR A 1 80 ? -9.362 -10.138 -19.189 1.00 96.62 80 TYR A N 1
ATOM 657 C CA . TYR A 1 80 ? -9.253 -10.974 -20.387 1.00 96.62 80 TYR A CA 1
ATOM 658 C C . TYR A 1 80 ? -7.814 -11.425 -20.691 1.00 96.62 80 TYR A C 1
ATOM 660 O O . TYR A 1 80 ? -7.595 -12.571 -21.069 1.00 96.62 80 TYR A O 1
ATOM 668 N N . LEU A 1 81 ? -6.831 -10.533 -20.538 1.00 96.69 81 LEU A N 1
ATOM 669 C CA . LEU A 1 81 ? -5.425 -10.767 -20.902 1.00 96.69 81 LEU A CA 1
ATOM 670 C C . LEU A 1 81 ? -4.527 -11.092 -19.700 1.00 96.69 81 LEU A C 1
ATOM 672 O O . LEU A 1 81 ? -3.456 -11.664 -19.870 1.00 96.69 81 LEU A O 1
ATOM 676 N N . GLY A 1 82 ? -4.934 -10.709 -18.492 1.00 96.62 82 GLY A N 1
ATOM 677 C CA . GLY A 1 82 ? -4.093 -10.730 -17.298 1.00 96.62 82 GLY A CA 1
ATOM 678 C C . GLY A 1 82 ? -3.254 -9.458 -17.126 1.00 96.62 82 GLY A C 1
ATOM 679 O O . GLY A 1 82 ? -2.874 -8.790 -18.092 1.00 96.62 82 GLY A O 1
ATOM 680 N N . LEU A 1 83 ? -2.942 -9.132 -15.865 1.00 95.94 83 LEU A N 1
ATOM 681 C CA . LEU A 1 83 ? -2.180 -7.934 -15.483 1.00 95.94 83 LEU A CA 1
ATOM 682 C C . LEU A 1 83 ? -0.791 -7.898 -16.137 1.00 95.94 83 LEU A C 1
ATOM 684 O O . LEU A 1 83 ? -0.373 -6.849 -16.618 1.00 95.94 83 LEU A O 1
ATOM 688 N N . ARG A 1 84 ? -0.123 -9.054 -16.230 1.00 97.12 84 ARG A N 1
ATOM 689 C CA . ARG A 1 84 ? 1.189 -9.195 -16.872 1.00 97.12 84 ARG A CA 1
ATOM 690 C C . ARG A 1 84 ? 1.212 -8.638 -18.298 1.00 97.12 84 ARG A C 1
ATOM 692 O O . ARG A 1 84 ? 2.014 -7.761 -18.592 1.00 97.12 84 ARG A O 1
ATOM 699 N N . ILE A 1 85 ? 0.310 -9.112 -19.160 1.00 96.94 85 ILE A N 1
ATOM 700 C CA . ILE A 1 85 ? 0.266 -8.714 -20.578 1.00 96.94 85 ILE A CA 1
ATOM 701 C C . ILE A 1 85 ? -0.065 -7.224 -20.714 1.00 96.94 85 ILE A C 1
ATOM 703 O O . ILE A 1 85 ? 0.422 -6.544 -21.615 1.00 96.94 85 ILE A O 1
ATOM 707 N N . VAL A 1 86 ? -0.910 -6.695 -19.826 1.00 96.81 86 VAL A N 1
ATOM 708 C CA . VAL A 1 86 ? -1.240 -5.266 -19.825 1.00 96.81 86 VAL A CA 1
ATOM 709 C C . VAL A 1 86 ? -0.029 -4.425 -19.414 1.00 96.81 86 VAL A C 1
ATOM 711 O O . VAL A 1 86 ? 0.245 -3.433 -20.083 1.00 96.81 86 VAL A O 1
ATOM 714 N N . ALA A 1 87 ? 0.721 -4.834 -18.387 1.00 96.81 87 ALA A N 1
ATOM 715 C CA . ALA A 1 87 ? 1.948 -4.160 -17.964 1.00 96.81 87 ALA A CA 1
ATOM 716 C C . ALA A 1 87 ? 3.045 -4.210 -19.044 1.00 96.81 87 ALA A C 1
ATOM 718 O O . ALA A 1 87 ? 3.676 -3.191 -19.314 1.00 96.81 87 ALA A O 1
ATOM 719 N N . GLU A 1 88 ? 3.218 -5.354 -19.720 1.00 96.75 88 GLU A N 1
ATOM 720 C CA . GLU A 1 88 ? 4.165 -5.526 -20.835 1.00 96.75 88 GLU A CA 1
ATOM 721 C C . GLU A 1 88 ? 3.978 -4.453 -21.921 1.00 96.75 88 GLU A C 1
ATOM 723 O O . GLU A 1 88 ? 4.957 -3.869 -22.377 1.00 96.75 88 GLU A O 1
ATOM 728 N N . ARG A 1 89 ? 2.731 -4.094 -22.254 1.00 95.62 89 ARG A N 1
ATOM 729 C CA . ARG A 1 89 ? 2.440 -3.063 -23.269 1.00 95.62 89 ARG A CA 1
ATOM 730 C C . ARG A 1 89 ? 2.934 -1.668 -22.899 1.00 95.62 89 ARG A C 1
ATOM 732 O O . ARG A 1 89 ? 3.327 -0.916 -23.785 1.00 95.62 89 ARG A O 1
ATOM 739 N N . PHE A 1 90 ? 2.920 -1.308 -21.615 1.00 95.69 90 PHE A N 1
ATOM 740 C CA . PHE A 1 90 ? 3.492 -0.032 -21.169 1.00 95.69 90 PHE A CA 1
ATOM 741 C C . PHE A 1 90 ? 5.022 -0.045 -21.240 1.00 95.69 90 PHE A C 1
ATOM 743 O O . PHE A 1 90 ? 5.640 1.002 -21.401 1.00 95.69 90 PHE A O 1
ATOM 750 N N . LEU A 1 91 ? 5.631 -1.230 -21.182 1.00 96.81 91 LEU A N 1
ATOM 751 C CA . LEU A 1 91 ? 7.073 -1.418 -21.274 1.00 96.81 91 LEU A CA 1
ATOM 752 C C . LEU A 1 91 ? 7.575 -1.597 -22.714 1.00 96.81 91 LEU A C 1
ATOM 754 O O . LEU A 1 91 ? 8.784 -1.577 -22.927 1.00 96.81 91 LEU A O 1
ATOM 758 N N . ASP A 1 92 ? 6.712 -1.772 -23.717 1.00 93.06 92 ASP A N 1
ATOM 759 C CA . ASP A 1 92 ? 7.139 -2.016 -25.106 1.00 93.06 92 ASP A CA 1
ATOM 760 C C . ASP A 1 92 ? 8.050 -0.902 -25.639 1.00 93.06 92 ASP A C 1
ATOM 762 O O . ASP A 1 92 ? 9.059 -1.181 -26.286 1.00 93.06 92 ASP A O 1
ATOM 766 N N . GLN A 1 93 ? 7.733 0.350 -25.298 1.00 84.94 93 GLN A N 1
ATOM 767 C CA . GLN A 1 93 ? 8.484 1.539 -25.714 1.00 84.94 93 GLN A CA 1
ATOM 768 C C . GLN A 1 93 ? 9.563 1.961 -24.711 1.00 84.94 93 GLN A C 1
ATOM 770 O O . GLN A 1 93 ? 10.207 2.991 -24.901 1.00 84.94 93 GLN A O 1
ATOM 775 N N . SER A 1 94 ? 9.749 1.195 -23.635 1.00 93.56 94 SER A N 1
ATOM 776 C CA . SER A 1 94 ? 10.728 1.543 -22.617 1.00 93.56 94 SER A CA 1
ATOM 777 C C . SER A 1 94 ? 12.153 1.207 -23.072 1.00 93.56 94 SER A C 1
ATOM 779 O O . SER A 1 94 ? 12.357 0.240 -23.820 1.00 93.56 94 SER A O 1
ATOM 781 N N . PRO A 1 95 ? 13.151 1.962 -22.582 1.00 93.88 95 PRO A N 1
ATOM 782 C CA . PRO A 1 95 ? 14.568 1.739 -22.880 1.00 93.88 95 PRO A CA 1
ATOM 783 C C . PRO A 1 95 ? 15.142 0.505 -22.167 1.00 93.88 95 PRO A C 1
ATOM 785 O O . PRO A 1 95 ? 16.304 0.146 -22.352 1.00 93.88 95 PRO A O 1
ATOM 788 N N . PHE A 1 96 ? 14.337 -0.166 -21.343 1.00 95.44 96 PHE A N 1
ATOM 789 C CA . PHE A 1 96 ? 14.786 -1.275 -20.521 1.00 95.44 96 PHE A CA 1
ATOM 790 C C . PHE A 1 96 ? 15.130 -2.515 -21.346 1.00 95.44 96 PHE A C 1
ATOM 792 O O . PHE A 1 96 ? 14.464 -2.873 -22.321 1.00 95.44 96 PHE A O 1
ATOM 799 N N . CYS A 1 97 ? 16.151 -3.243 -20.901 1.00 95.38 97 CYS A N 1
ATOM 800 C CA . CYS A 1 97 ? 16.435 -4.560 -21.449 1.00 95.38 97 CYS A CA 1
ATOM 801 C C . CYS A 1 97 ? 15.350 -5.569 -21.030 1.00 95.38 97 CYS A C 1
ATOM 803 O O . CYS A 1 97 ? 14.595 -5.348 -20.082 1.00 95.38 97 CYS A O 1
ATOM 805 N N . ARG A 1 98 ? 15.291 -6.723 -21.707 1.00 96.38 98 ARG A N 1
ATOM 806 C CA . ARG A 1 98 ? 14.301 -7.775 -21.412 1.00 96.38 98 ARG A CA 1
ATOM 807 C C . ARG A 1 98 ? 14.291 -8.192 -19.937 1.00 96.38 98 ARG A C 1
ATOM 809 O O . ARG A 1 98 ? 13.219 -8.321 -19.364 1.00 96.38 98 ARG A O 1
ATOM 816 N N . LYS A 1 99 ? 15.472 -8.360 -19.333 1.00 96.44 99 LYS A N 1
ATOM 817 C CA . LYS A 1 99 ? 15.606 -8.757 -17.926 1.00 96.44 99 LYS A CA 1
ATOM 818 C C . LYS A 1 99 ? 14.950 -7.733 -16.991 1.00 96.44 99 LYS A C 1
ATOM 820 O O . LYS A 1 99 ? 14.116 -8.112 -16.182 1.00 96.44 99 LYS A O 1
ATOM 825 N N . THR A 1 100 ? 15.272 -6.450 -17.154 1.00 96.69 100 THR A N 1
ATOM 826 C CA . THR A 1 100 ? 14.667 -5.358 -16.376 1.00 96.69 100 THR A CA 1
ATOM 827 C C . THR A 1 100 ? 13.150 -5.303 -16.571 1.00 96.69 100 THR A C 1
ATOM 829 O O . THR A 1 100 ? 12.409 -5.140 -15.606 1.00 96.69 100 THR A O 1
ATOM 832 N N . LYS A 1 101 ? 12.654 -5.490 -17.806 1.00 97.81 101 LYS A N 1
ATOM 833 C CA . LYS A 1 101 ? 11.204 -5.556 -18.065 1.00 97.81 101 LYS A CA 1
ATOM 834 C C . LYS A 1 101 ? 10.551 -6.691 -17.274 1.00 97.81 101 LYS A C 1
ATOM 836 O O . LYS A 1 101 ? 9.541 -6.455 -16.620 1.00 97.81 101 LYS A O 1
ATOM 841 N N . ASP A 1 102 ? 11.142 -7.886 -17.291 1.00 97.56 102 ASP A N 1
ATOM 842 C CA . ASP A 1 102 ? 10.652 -9.041 -16.529 1.00 97.56 102 ASP A CA 1
ATOM 843 C C . ASP A 1 102 ? 10.643 -8.775 -15.010 1.00 97.56 102 ASP A C 1
ATOM 845 O O . ASP A 1 102 ? 9.678 -9.137 -14.335 1.00 97.56 102 ASP A O 1
ATOM 849 N N . GLU A 1 103 ? 11.661 -8.093 -14.476 1.00 96.75 103 GLU A N 1
ATOM 850 C CA . GLU A 1 103 ? 11.733 -7.700 -13.060 1.00 96.75 103 GLU A CA 1
ATOM 851 C C . GLU A 1 103 ? 10.667 -6.654 -12.686 1.00 96.75 103 GLU A C 1
ATOM 853 O O . GLU A 1 103 ? 10.002 -6.805 -11.659 1.00 96.75 103 GLU A O 1
ATOM 858 N N . ILE A 1 104 ? 10.440 -5.636 -13.529 1.00 98.12 104 ILE A N 1
ATOM 859 C CA . ILE A 1 104 ? 9.370 -4.642 -13.330 1.00 98.12 104 ILE A CA 1
ATOM 860 C C . ILE A 1 104 ? 7.998 -5.320 -13.367 1.00 98.12 104 ILE A C 1
ATOM 862 O O . ILE A 1 104 ? 7.160 -5.065 -12.504 1.00 98.12 104 ILE A O 1
ATOM 866 N N . ILE A 1 105 ? 7.756 -6.200 -14.341 1.00 97.81 105 ILE A N 1
ATOM 867 C CA . ILE A 1 105 ? 6.492 -6.940 -14.461 1.00 97.81 105 ILE A CA 1
ATOM 868 C C . ILE A 1 105 ? 6.245 -7.773 -13.210 1.00 97.81 105 ILE A C 1
ATOM 870 O O . ILE A 1 105 ? 5.141 -7.741 -12.675 1.00 97.81 105 ILE A O 1
ATOM 874 N N . LEU A 1 106 ? 7.265 -8.491 -12.734 1.00 96.56 106 LEU A N 1
ATOM 875 C CA . LEU A 1 106 ? 7.164 -9.287 -11.517 1.00 96.56 106 LEU A CA 1
ATOM 876 C C . LEU A 1 106 ? 6.848 -8.405 -10.302 1.00 96.56 106 LEU A C 1
ATOM 878 O O . LEU A 1 106 ? 5.963 -8.748 -9.518 1.00 96.56 106 LEU A O 1
ATOM 882 N N . ALA A 1 107 ? 7.508 -7.248 -10.180 1.00 96.69 107 ALA A N 1
ATOM 883 C CA . ALA A 1 107 ? 7.209 -6.272 -9.137 1.00 96.69 107 ALA A CA 1
ATOM 884 C C . ALA A 1 107 ? 5.738 -5.826 -9.192 1.00 96.69 107 ALA A C 1
ATOM 886 O O . ALA A 1 107 ? 5.048 -5.845 -8.177 1.00 96.69 107 ALA A O 1
ATOM 887 N N . VAL A 1 108 ? 5.227 -5.507 -10.383 1.00 96.25 108 VAL A N 1
ATOM 888 C CA . VAL A 1 108 ? 3.835 -5.087 -10.604 1.00 96.25 108 VAL A CA 1
ATOM 889 C C . VAL A 1 108 ? 2.839 -6.196 -10.269 1.00 96.25 108 VAL A C 1
ATOM 891 O O . VAL A 1 108 ? 1.837 -5.929 -9.609 1.00 96.25 108 VAL A O 1
ATOM 894 N N . THR A 1 109 ? 3.082 -7.439 -10.687 1.00 95.06 109 THR A N 1
ATOM 895 C CA . THR A 1 109 ? 2.107 -8.525 -10.502 1.00 95.06 109 THR A CA 1
ATOM 896 C C . THR A 1 109 ? 2.108 -9.102 -9.091 1.00 95.06 109 THR A C 1
ATOM 898 O O . THR A 1 109 ? 1.063 -9.540 -8.618 1.00 95.06 109 THR A O 1
ATOM 901 N N . GLU A 1 110 ? 3.247 -9.066 -8.396 1.00 94.00 110 GLU A N 1
ATOM 902 C CA . GLU A 1 110 ? 3.423 -9.717 -7.092 1.00 94.00 110 GLU A CA 1
ATOM 903 C C . GLU A 1 110 ? 3.519 -8.732 -5.911 1.00 94.00 110 GLU A C 1
ATOM 905 O O . GLU A 1 110 ? 3.730 -9.163 -4.773 1.00 94.00 110 GLU A O 1
ATOM 910 N N . HIS A 1 111 ? 3.348 -7.417 -6.115 1.00 91.88 111 HIS A N 1
ATOM 911 C CA . HIS A 1 111 ? 3.448 -6.431 -5.022 1.00 91.88 111 HIS A CA 1
ATOM 912 C C . HIS A 1 111 ? 2.433 -6.670 -3.890 1.00 91.88 111 HIS A C 1
ATOM 914 O O . HIS A 1 111 ? 2.692 -6.315 -2.745 1.00 91.88 111 HIS A O 1
ATOM 920 N N . SER A 1 112 ? 1.287 -7.290 -4.186 1.00 86.19 112 SER A N 1
ATOM 921 C CA . SER A 1 112 ? 0.198 -7.475 -3.217 1.00 86.19 112 SER A CA 1
ATOM 922 C C . SER A 1 112 ? 0.433 -8.598 -2.195 1.00 86.19 112 SER A C 1
ATOM 924 O O . SER A 1 112 ? -0.359 -8.734 -1.253 1.00 86.19 112 SER A O 1
ATOM 926 N N . LYS A 1 113 ? 1.502 -9.404 -2.336 1.00 82.56 113 LYS A N 1
ATOM 927 C CA . LYS A 1 113 ? 1.831 -10.432 -1.336 1.00 82.56 113 LYS A CA 1
ATOM 928 C C . LYS A 1 113 ? 2.097 -9.793 0.032 1.00 82.56 113 LYS A C 1
ATOM 930 O O . LYS A 1 113 ? 2.614 -8.682 0.155 1.00 82.56 113 LYS A O 1
ATOM 935 N N . LYS A 1 114 ? 1.708 -10.524 1.078 1.00 72.00 114 LYS A N 1
ATOM 936 C CA . LYS A 1 114 ? 1.759 -10.050 2.466 1.00 72.00 114 LYS A CA 1
ATOM 937 C C . LYS A 1 114 ? 3.194 -9.917 2.982 1.00 72.00 114 LYS A C 1
ATOM 939 O O . LYS A 1 114 ? 3.510 -8.891 3.580 1.00 72.00 114 LYS A O 1
ATOM 944 N N . ASP A 1 115 ? 4.002 -10.941 2.738 1.00 75.31 115 ASP A N 1
ATOM 945 C CA . ASP A 1 115 ? 5.348 -11.104 3.276 1.00 75.31 115 ASP A CA 1
ATOM 946 C C . ASP A 1 115 ? 6.337 -11.284 2.116 1.00 75.31 115 ASP A C 1
ATOM 948 O O . ASP A 1 115 ? 5.959 -11.808 1.064 1.00 75.31 115 ASP A O 1
ATOM 952 N N . ASP A 1 116 ? 7.574 -10.828 2.311 1.00 76.94 116 ASP A N 1
ATOM 953 C CA . ASP A 1 116 ? 8.664 -11.062 1.364 1.00 76.94 116 ASP A CA 1
ATOM 954 C C . ASP A 1 116 ? 9.218 -12.485 1.536 1.00 76.94 116 ASP A C 1
ATOM 956 O O . ASP A 1 116 ? 9.425 -12.965 2.654 1.00 76.94 116 ASP A O 1
ATOM 960 N N . GLU A 1 117 ? 9.454 -13.158 0.417 1.00 80.75 117 GLU A N 1
ATOM 961 C CA . GLU A 1 117 ? 10.082 -14.471 0.319 1.00 80.75 117 GLU A CA 1
ATOM 962 C C . GLU A 1 117 ? 11.602 -14.310 0.128 1.00 80.75 117 GLU A C 1
ATOM 964 O O . GLU A 1 117 ? 12.092 -13.285 -0.350 1.00 80.75 117 GLU A O 1
ATOM 969 N N . SER A 1 118 ? 12.387 -15.316 0.528 1.00 75.88 118 SER A N 1
ATOM 970 C CA . SER A 1 118 ? 13.860 -15.235 0.511 1.00 75.88 118 SER A CA 1
ATOM 971 C C . SER A 1 118 ? 14.464 -15.038 -0.884 1.00 75.88 118 SER A C 1
ATOM 973 O O . SER A 1 118 ? 15.613 -14.621 -1.005 1.00 75.88 118 SER A O 1
ATOM 975 N N . ASP A 1 119 ? 13.707 -15.384 -1.920 1.00 85.06 119 ASP A N 1
ATOM 976 C CA . ASP A 1 119 ? 14.051 -15.308 -3.335 1.00 85.06 119 ASP A CA 1
ATOM 977 C C . ASP A 1 119 ? 13.380 -14.132 -4.064 1.00 85.06 119 ASP A C 1
ATOM 979 O O . ASP A 1 119 ? 13.608 -13.958 -5.264 1.00 85.06 119 ASP A O 1
ATOM 983 N N . ASP A 1 120 ? 12.608 -13.289 -3.367 1.00 88.69 120 ASP A N 1
ATOM 984 C CA . ASP A 1 120 ? 12.012 -12.107 -3.988 1.00 88.69 120 ASP A CA 1
ATOM 985 C C . ASP A 1 120 ? 13.109 -11.126 -4.449 1.00 88.69 120 ASP A C 1
ATOM 987 O O . ASP A 1 120 ? 14.012 -10.789 -3.674 1.00 88.69 120 ASP A O 1
ATOM 991 N N . PRO A 1 121 ? 13.051 -10.609 -5.690 1.00 91.19 121 PRO A N 1
ATOM 992 C CA . PRO A 1 121 ? 14.072 -9.702 -6.194 1.00 91.19 121 PRO A CA 1
ATOM 993 C C . PRO A 1 121 ? 14.022 -8.330 -5.500 1.00 91.19 121 PRO A C 1
ATOM 995 O O . PRO A 1 121 ? 12.945 -7.879 -5.094 1.00 91.19 121 PRO A O 1
ATOM 998 N N . PRO A 1 122 ? 15.156 -7.600 -5.436 1.00 93.06 122 PRO A N 1
ATOM 999 C CA . PRO A 1 122 ? 15.235 -6.304 -4.759 1.00 93.06 122 PRO A CA 1
ATOM 1000 C C . PRO A 1 122 ? 14.174 -5.291 -5.203 1.00 93.06 122 PRO A C 1
ATOM 1002 O O . PRO A 1 122 ? 13.578 -4.626 -4.360 1.00 93.06 122 PRO A O 1
ATOM 1005 N N . LEU A 1 123 ? 13.889 -5.201 -6.507 1.00 95.38 123 LEU A N 1
ATOM 1006 C CA . LEU A 1 123 ? 12.892 -4.274 -7.049 1.00 95.38 123 LEU A CA 1
ATOM 1007 C C . LEU A 1 123 ? 11.483 -4.536 -6.488 1.00 95.38 123 LEU A C 1
ATOM 1009 O O . LEU A 1 123 ? 10.792 -3.600 -6.090 1.00 95.38 123 LEU A O 1
ATOM 1013 N N . LEU A 1 124 ? 11.075 -5.805 -6.396 1.00 95.00 124 LEU A N 1
ATOM 1014 C CA . LEU A 1 124 ? 9.787 -6.199 -5.820 1.00 95.00 124 LEU A CA 1
ATOM 1015 C C . LEU A 1 124 ? 9.715 -5.857 -4.326 1.00 95.00 124 LEU A C 1
ATOM 1017 O O . LEU A 1 124 ? 8.720 -5.284 -3.876 1.00 95.00 124 LEU A O 1
ATOM 1021 N N . GLN A 1 125 ? 10.781 -6.145 -3.572 1.00 93.38 125 GLN A N 1
ATOM 1022 C CA . GLN A 1 125 ? 10.862 -5.791 -2.150 1.00 93.38 125 GLN A CA 1
ATOM 1023 C C . GLN A 1 125 ? 10.752 -4.271 -1.944 1.00 93.38 125 GLN A C 1
ATOM 1025 O O . GLN A 1 125 ? 10.018 -3.809 -1.071 1.00 93.38 125 GLN A O 1
ATOM 1030 N N . LEU A 1 126 ? 11.427 -3.471 -2.776 1.00 95.12 126 LEU A N 1
ATOM 1031 C CA . LEU A 1 126 ? 11.387 -2.008 -2.705 1.00 95.12 126 LEU A CA 1
ATOM 1032 C C . LEU A 1 126 ? 9.987 -1.449 -2.988 1.00 95.12 126 LEU A C 1
ATOM 1034 O O . LEU A 1 126 ? 9.507 -0.617 -2.220 1.00 95.12 126 LEU A O 1
ATOM 1038 N N . VAL A 1 127 ? 9.291 -1.940 -4.020 1.00 96.25 127 VAL A N 1
ATOM 1039 C CA . VAL A 1 127 ? 7.898 -1.540 -4.305 1.00 96.25 127 VAL A CA 1
ATOM 1040 C C . VAL A 1 127 ? 6.983 -1.871 -3.122 1.00 96.25 127 VAL A C 1
ATOM 1042 O O . VAL A 1 127 ? 6.182 -1.038 -2.699 1.00 96.25 127 VAL A O 1
ATOM 1045 N N . ARG A 1 128 ? 7.140 -3.059 -2.529 1.00 94.69 128 ARG A N 1
ATOM 1046 C CA . ARG A 1 128 ? 6.374 -3.490 -1.351 1.00 94.69 128 ARG A CA 1
ATOM 1047 C C . ARG A 1 128 ? 6.664 -2.673 -0.100 1.00 94.69 128 ARG A C 1
ATOM 1049 O O . ARG A 1 128 ? 5.748 -2.467 0.699 1.00 94.69 128 ARG A O 1
ATOM 1056 N N . ILE A 1 129 ? 7.913 -2.258 0.100 1.00 94.50 129 ILE A N 1
ATOM 1057 C CA . ILE A 1 129 ? 8.300 -1.336 1.170 1.00 94.50 129 ILE A CA 1
ATOM 1058 C C . ILE A 1 129 ? 7.597 -0.000 0.951 1.00 94.50 129 ILE A C 1
ATOM 1060 O O . ILE A 1 129 ? 6.944 0.491 1.866 1.00 94.50 129 ILE A O 1
ATOM 1064 N N . LEU A 1 130 ? 7.686 0.558 -0.256 1.00 95.88 130 LEU A N 1
ATOM 1065 C CA . LEU A 1 130 ? 7.120 1.863 -0.580 1.00 95.88 130 LEU A CA 1
ATOM 1066 C C . LEU A 1 130 ? 5.594 1.905 -0.441 1.00 95.88 130 LEU A C 1
ATOM 1068 O O . LEU A 1 130 ? 5.090 2.858 0.148 1.00 95.88 130 LEU A O 1
ATOM 1072 N N . ASP A 1 131 ? 4.868 0.874 -0.892 1.00 94.38 131 ASP A N 1
ATOM 1073 C CA . ASP A 1 131 ? 3.400 0.810 -0.745 1.00 94.38 131 ASP A CA 1
ATOM 1074 C C . ASP A 1 131 ? 3.006 0.802 0.741 1.00 94.38 131 ASP A C 1
ATOM 1076 O O . ASP A 1 131 ? 2.150 1.571 1.178 1.00 94.38 131 ASP A O 1
ATOM 1080 N N . LYS A 1 132 ? 3.692 -0.003 1.564 1.00 93.44 132 LYS A N 1
ATOM 1081 C CA . LYS A 1 132 ? 3.440 -0.050 3.013 1.00 93.44 132 LYS A CA 1
ATOM 1082 C C . LYS A 1 132 ? 3.809 1.266 3.700 1.00 93.44 132 LYS A C 1
ATOM 1084 O O . LYS A 1 132 ? 3.053 1.743 4.544 1.00 93.44 132 LYS A O 1
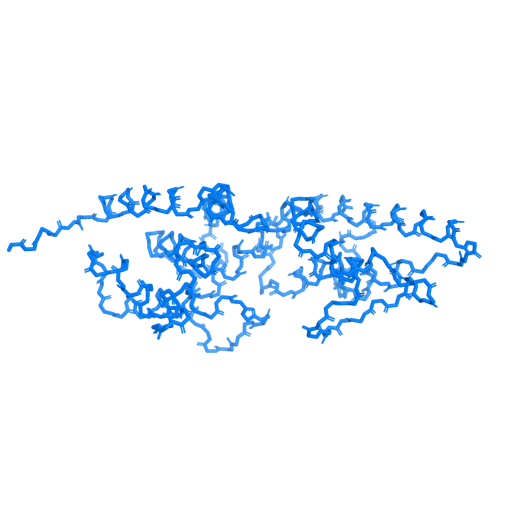ATOM 1089 N N . VAL A 1 133 ? 4.956 1.856 3.358 1.00 95.19 133 VAL A N 1
ATOM 1090 C CA . VAL A 1 133 ? 5.413 3.120 3.952 1.00 95.19 133 VAL A CA 1
ATOM 1091 C C . VAL A 1 133 ? 4.464 4.262 3.599 1.00 95.19 133 VAL A C 1
ATOM 1093 O O . VAL A 1 133 ? 4.118 5.018 4.501 1.00 95.19 133 VAL A O 1
ATOM 1096 N N . ASP A 1 134 ? 3.987 4.376 2.355 1.00 93.94 134 ASP A N 1
ATOM 1097 C CA . ASP A 1 134 ? 3.014 5.416 1.989 1.00 93.94 134 ASP A CA 1
ATOM 1098 C C . ASP A 1 134 ? 1.766 5.357 2.877 1.00 93.94 134 ASP A C 1
ATOM 1100 O O . ASP A 1 134 ? 1.346 6.370 3.445 1.00 93.94 134 ASP A O 1
ATOM 1104 N N . ARG A 1 135 ? 1.209 4.158 3.062 1.00 89.94 135 ARG A N 1
ATOM 1105 C CA . ARG A 1 135 ? 0.003 3.969 3.873 1.00 89.94 135 ARG A CA 1
ATOM 1106 C C . ARG A 1 135 ? 0.244 4.217 5.358 1.00 89.94 135 ARG A C 1
ATOM 1108 O O . ARG A 1 135 ? -0.636 4.734 6.038 1.00 89.94 135 ARG A O 1
ATOM 1115 N N . LEU A 1 136 ? 1.435 3.888 5.862 1.00 93.00 136 LEU A N 1
ATOM 1116 C CA . LEU A 1 136 ? 1.821 4.157 7.250 1.00 93.00 136 LEU A CA 1
ATOM 1117 C C . LEU A 1 136 ? 2.156 5.635 7.511 1.00 93.00 136 LEU A C 1
ATOM 1119 O O . LEU A 1 136 ? 1.926 6.102 8.625 1.00 93.00 136 LEU A O 1
ATOM 1123 N N . ARG A 1 137 ? 2.656 6.381 6.513 1.00 93.06 137 ARG A N 1
ATOM 1124 C CA . ARG A 1 137 ? 2.829 7.846 6.601 1.00 93.06 137 ARG A CA 1
ATOM 1125 C C . ARG A 1 137 ? 1.492 8.577 6.569 1.00 93.06 137 ARG A C 1
ATOM 1127 O O . ARG A 1 137 ? 1.358 9.635 7.176 1.00 93.06 137 ARG A O 1
ATOM 1134 N N . HIS A 1 138 ? 0.500 8.002 5.891 1.00 89.81 138 HIS A N 1
ATOM 1135 C CA . HIS A 1 138 ? -0.814 8.610 5.696 1.00 89.81 138 HIS A CA 1
ATOM 1136 C C . HIS A 1 138 ? -1.961 7.698 6.170 1.00 89.81 138 HIS A C 1
ATOM 1138 O O . HIS A 1 138 ? -2.894 7.422 5.409 1.00 89.81 138 HIS A O 1
ATOM 1144 N N . PRO A 1 139 ? -1.959 7.249 7.439 1.00 85.00 139 PRO A N 1
ATOM 1145 C CA . PRO A 1 139 ? -2.887 6.220 7.906 1.00 85.00 139 PRO A CA 1
ATOM 1146 C C . PRO A 1 139 ? -4.349 6.694 7.914 1.00 85.00 139 PRO A C 1
ATOM 1148 O O . PRO A 1 139 ? -5.276 5.891 7.828 1.00 85.00 139 PRO A O 1
ATOM 1151 N N . THR A 1 140 ? -4.584 8.009 7.953 1.00 83.56 140 THR A N 1
ATOM 1152 C CA . THR A 1 140 ? -5.919 8.609 7.810 1.00 83.56 140 THR A CA 1
ATOM 1153 C C . THR A 1 140 ? -6.464 8.527 6.387 1.00 83.56 140 THR A C 1
ATOM 1155 O O . THR A 1 140 ? -7.664 8.315 6.217 1.00 83.56 140 THR A O 1
ATOM 1158 N N . ILE A 1 141 ? -5.608 8.659 5.367 1.00 86.06 141 ILE A N 1
ATOM 1159 C CA . ILE A 1 141 ? -6.006 8.474 3.965 1.00 86.06 141 ILE A CA 1
ATOM 1160 C C . ILE A 1 141 ? -6.424 7.020 3.758 1.00 86.06 141 ILE A C 1
ATOM 1162 O O . ILE A 1 141 ? -7.478 6.765 3.172 1.00 86.06 141 ILE A O 1
ATOM 1166 N N . GLU A 1 142 ? -5.653 6.074 4.297 1.00 82.44 142 GLU A N 1
ATOM 1167 C CA . GLU A 1 142 ? -5.983 4.650 4.217 1.00 82.44 142 GLU A CA 1
ATOM 1168 C C . GLU A 1 142 ? -7.302 4.341 4.937 1.00 82.44 142 GLU A C 1
ATOM 1170 O O . GLU A 1 142 ? -8.171 3.667 4.383 1.00 82.44 142 GLU A O 1
ATOM 1175 N N . LEU A 1 143 ? -7.509 4.903 6.132 1.00 82.19 143 LEU A N 1
ATOM 1176 C CA . LEU A 1 143 ? -8.752 4.764 6.891 1.00 82.19 143 LEU A CA 1
ATOM 1177 C C . LEU A 1 143 ? -9.983 5.209 6.082 1.00 82.19 143 LEU A C 1
ATOM 1179 O O . LEU A 1 143 ? -10.974 4.479 5.994 1.00 82.19 143 LEU A O 1
ATOM 1183 N N . VAL A 1 144 ? -9.921 6.401 5.479 1.00 83.31 144 VAL A N 1
ATOM 1184 C CA . VAL A 1 144 ? -11.013 6.948 4.658 1.00 83.31 144 VAL A CA 1
ATOM 1185 C C . VAL A 1 144 ? -11.220 6.103 3.401 1.00 83.31 144 VAL A C 1
ATOM 1187 O O . VAL A 1 144 ? -12.359 5.792 3.050 1.00 83.31 144 VAL A O 1
ATOM 1190 N N . SER A 1 145 ? -10.134 5.669 2.761 1.00 80.81 145 SER A N 1
ATOM 1191 C CA . SER A 1 145 ? -10.171 4.820 1.565 1.00 80.81 145 SER A CA 1
ATOM 1192 C C . SER A 1 145 ? -10.823 3.466 1.847 1.00 80.81 145 SER A C 1
ATOM 1194 O O . SER A 1 145 ? -11.654 2.994 1.067 1.00 80.81 145 SER A O 1
ATOM 1196 N N . CYS A 1 146 ? -10.539 2.880 3.009 1.00 77.56 146 CYS A N 1
ATOM 1197 C CA . CYS A 1 146 ? -11.168 1.650 3.473 1.00 77.56 146 CYS A CA 1
ATOM 1198 C C . CYS A 1 146 ? -12.656 1.846 3.775 1.00 77.56 146 CYS A C 1
ATOM 1200 O O . CYS A 1 146 ? -13.475 1.024 3.361 1.00 77.56 146 CYS A O 1
ATOM 1202 N N . GLY A 1 147 ? -13.022 2.952 4.429 1.00 79.31 147 GLY A N 1
ATOM 1203 C CA . GLY A 1 147 ? -14.421 3.334 4.622 1.00 79.31 147 GLY A CA 1
ATOM 1204 C C . GLY A 1 147 ? -15.174 3.470 3.295 1.00 79.31 147 GLY A C 1
ATOM 1205 O O . GLY A 1 147 ? -16.273 2.940 3.158 1.00 79.31 147 GLY A O 1
ATOM 1206 N N . ALA A 1 148 ? -14.559 4.090 2.286 1.00 79.50 148 ALA A N 1
ATOM 1207 C CA . ALA A 1 148 ? -15.142 4.221 0.952 1.00 79.50 148 ALA A CA 1
ATOM 1208 C C . ALA A 1 148 ? -15.241 2.881 0.195 1.00 79.50 148 ALA A C 1
ATOM 1210 O O . ALA A 1 148 ? -16.166 2.686 -0.587 1.00 79.50 148 ALA A O 1
ATOM 1211 N N . CYS A 1 149 ? -14.299 1.954 0.405 1.00 77.75 149 CYS A N 1
ATOM 1212 C CA . CYS A 1 149 ? -14.272 0.654 -0.277 1.00 77.75 149 CYS A CA 1
ATOM 1213 C C . CYS A 1 149 ? -15.273 -0.363 0.299 1.00 77.75 149 CYS A C 1
ATOM 1215 O O . CYS A 1 149 ? -15.858 -1.166 -0.442 1.00 77.75 149 CYS A O 1
ATOM 1217 N N . TYR A 1 150 ? -15.420 -0.349 1.627 1.00 81.69 150 TYR A N 1
ATOM 1218 C CA . TYR A 1 150 ? -16.107 -1.393 2.385 1.00 81.69 150 TYR A CA 1
ATOM 1219 C C . TYR A 1 150 ? -17.332 -0.908 3.161 1.00 81.69 150 TYR A C 1
ATOM 1221 O O . TYR A 1 150 ? -18.061 -1.750 3.678 1.00 81.69 150 TYR A O 1
ATOM 1229 N N . GLY A 1 151 ? -17.575 0.400 3.276 1.00 81.06 151 GLY A N 1
ATOM 1230 C CA . GLY A 1 151 ? -18.635 0.948 4.130 1.00 81.06 151 GLY A CA 1
ATOM 1231 C C . GLY A 1 151 ? -20.056 0.535 3.736 1.00 81.06 151 GLY A C 1
ATOM 1232 O O . GLY A 1 151 ? -20.951 0.561 4.575 1.00 81.06 151 GLY A O 1
ATOM 1233 N N . ASP A 1 152 ? -20.262 0.112 2.488 1.00 83.50 152 ASP A N 1
ATOM 1234 C CA . ASP A 1 152 ? -21.523 -0.432 1.973 1.00 83.50 152 ASP A CA 1
ATOM 1235 C C . ASP A 1 152 ? -21.646 -1.961 2.129 1.00 83.50 152 ASP A C 1
ATOM 1237 O O . ASP A 1 152 ? -22.737 -2.512 1.990 1.00 83.50 152 ASP A O 1
ATOM 1241 N N . LYS A 1 153 ? -20.541 -2.655 2.426 1.00 86.44 153 LYS A N 1
ATOM 1242 C CA . LYS A 1 153 ? -20.451 -4.128 2.463 1.00 86.44 153 LYS A CA 1
ATOM 1243 C C . LYS A 1 153 ? -20.216 -4.682 3.858 1.00 86.44 153 LYS A C 1
ATOM 1245 O O . LYS A 1 153 ? -20.631 -5.801 4.151 1.00 86.44 153 LYS A O 1
ATOM 1250 N N . LEU A 1 154 ? -19.509 -3.935 4.698 1.00 88.19 154 LEU A N 1
ATOM 1251 C CA . LEU A 1 154 ? -19.067 -4.366 6.015 1.00 88.19 154 LEU A CA 1
ATOM 1252 C C . LEU A 1 154 ? -19.597 -3.417 7.090 1.00 88.19 154 LEU A C 1
ATOM 1254 O O . LEU A 1 154 ? -19.549 -2.199 6.917 1.00 88.19 154 LEU A O 1
ATOM 1258 N N . PRO A 1 155 ? -20.053 -3.944 8.239 1.00 91.06 155 PRO A N 1
ATOM 1259 C CA . PRO A 1 155 ? -20.389 -3.093 9.367 1.00 91.06 155 PRO A CA 1
ATOM 1260 C C . PRO A 1 155 ? -19.130 -2.384 9.881 1.00 91.06 155 PRO A C 1
ATOM 1262 O O . PRO A 1 155 ? -18.016 -2.905 9.779 1.00 91.06 155 PRO A O 1
ATOM 1265 N N . LEU A 1 156 ? -19.306 -1.222 10.509 1.00 89.50 156 LEU A N 1
ATOM 1266 C CA . LEU A 1 156 ? -18.195 -0.486 11.114 1.00 89.50 156 LEU A CA 1
ATOM 1267 C C . LEU A 1 156 ? -17.458 -1.337 12.168 1.00 89.50 156 LEU A C 1
ATOM 1269 O O . LEU A 1 156 ? -16.235 -1.421 12.151 1.00 89.50 156 LEU A O 1
ATOM 1273 N N . TYR A 1 157 ? -18.208 -2.036 13.024 1.00 91.44 157 TYR A N 1
ATOM 1274 C CA . TYR A 1 157 ? -17.726 -3.039 13.981 1.00 91.44 157 TYR A CA 1
ATOM 1275 C C . TYR A 1 157 ? -18.807 -4.107 14.217 1.00 91.44 157 TYR A C 1
ATOM 1277 O O . TYR A 1 157 ? -19.982 -3.916 13.898 1.00 91.44 157 TYR A O 1
ATOM 1285 N N . ARG A 1 158 ? -18.434 -5.257 14.791 1.00 90.44 158 ARG A N 1
ATOM 1286 C CA . ARG A 1 158 ? -19.376 -6.355 15.078 1.00 90.44 158 ARG A CA 1
ATOM 1287 C C . ARG A 1 158 ? -20.047 -6.163 16.438 1.00 90.44 158 ARG A C 1
ATOM 1289 O O . ARG A 1 158 ? -19.380 -6.279 17.454 1.00 90.44 158 ARG A O 1
ATOM 1296 N N . LEU A 1 159 ? -21.371 -6.000 16.486 1.00 88.81 159 LEU A N 1
ATOM 1297 C CA . LEU A 1 159 ? -22.106 -5.757 17.744 1.00 88.81 159 LEU A CA 1
ATOM 1298 C C . LEU A 1 159 ? -21.860 -6.807 18.843 1.00 88.81 159 LEU A C 1
ATOM 1300 O O . LEU A 1 159 ? -21.689 -6.457 20.002 1.00 88.81 159 LEU A O 1
ATOM 1304 N N . LYS A 1 160 ? -21.820 -8.099 18.488 1.00 89.00 160 LYS A N 1
ATOM 1305 C CA . LYS A 1 160 ? -21.628 -9.188 19.466 1.00 89.00 160 LYS A CA 1
ATOM 1306 C C . LYS A 1 160 ? -20.195 -9.299 19.994 1.00 89.00 160 LYS A C 1
ATOM 1308 O O . LYS A 1 160 ? -19.983 -9.933 21.018 1.00 89.00 160 LYS A O 1
ATOM 1313 N N . ASN A 1 161 ? -19.219 -8.780 19.252 1.00 87.69 161 ASN A N 1
ATOM 1314 C CA . ASN A 1 161 ? -17.799 -8.892 19.574 1.00 87.69 161 ASN A CA 1
ATOM 1315 C C . ASN A 1 161 ? -17.024 -7.763 18.868 1.00 87.69 161 ASN A C 1
ATOM 1317 O O . ASN A 1 161 ? -16.358 -8.031 17.857 1.00 87.69 161 ASN A O 1
ATOM 1321 N N . PRO A 1 162 ? -17.185 -6.510 19.335 1.00 89.88 162 PRO A N 1
ATOM 1322 C CA . PRO A 1 162 ? -16.632 -5.331 18.669 1.00 89.88 162 PRO A CA 1
ATOM 1323 C C . PRO A 1 162 ? -15.112 -5.271 18.798 1.00 89.88 162 PRO A C 1
ATOM 1325 O O . PRO A 1 162 ? -14.456 -4.819 17.871 1.00 89.88 162 PRO A O 1
ATOM 1328 N N . PHE A 1 163 ? -14.582 -5.804 19.902 1.00 90.88 163 PHE A N 1
ATOM 1329 C CA . PHE A 1 163 ? -13.165 -6.074 20.137 1.00 90.88 163 PHE A CA 1
ATOM 1330 C C . PHE A 1 163 ? -12.900 -7.562 19.919 1.00 90.88 163 PHE A C 1
ATOM 1332 O O . PHE A 1 163 ? -13.751 -8.397 20.222 1.00 90.88 163 PHE A O 1
ATOM 1339 N N . GLY A 1 164 ? -11.750 -7.927 19.377 1.00 82.44 164 GLY A N 1
ATOM 1340 C CA . GLY A 1 164 ? -11.421 -9.304 19.007 1.00 82.44 164 GLY A CA 1
ATOM 1341 C C . GLY A 1 164 ? -11.032 -9.409 17.544 1.00 82.44 164 GLY A C 1
ATOM 1342 O O . GLY A 1 164 ? -11.498 -10.308 16.821 1.00 82.44 164 GLY A O 1
ATOM 1343 N N . TYR A 1 165 ? -10.182 -8.473 17.137 1.00 85.12 165 TYR A N 1
ATOM 1344 C CA . TYR A 1 165 ? -9.433 -8.534 15.902 1.00 85.12 165 TYR A CA 1
ATOM 1345 C C . TYR A 1 165 ? -8.691 -9.876 15.807 1.00 85.12 165 TYR A C 1
ATOM 1347 O O . TYR A 1 165 ? -8.131 -10.413 16.777 1.00 85.12 165 TYR A O 1
ATOM 1355 N N . LYS A 1 166 ? -8.679 -10.464 14.610 1.00 80.19 166 LYS A N 1
ATOM 1356 C CA . LYS A 1 166 ? -7.854 -11.639 14.325 1.00 80.19 166 LYS A CA 1
ATOM 1357 C C . LYS A 1 166 ? -6.874 -11.297 13.213 1.00 80.19 166 LYS A C 1
ATOM 1359 O O . LYS A 1 166 ? -7.279 -11.048 12.084 1.00 80.19 166 LYS A O 1
ATOM 1364 N N . SER A 1 167 ? -5.591 -11.350 13.557 1.00 66.06 167 SER A N 1
ATOM 1365 C CA . SER A 1 167 ? -4.504 -11.399 12.585 1.00 66.06 167 SER A CA 1
ATOM 1366 C C . SER A 1 167 ? -4.748 -12.548 11.598 1.00 66.06 167 SER A C 1
ATOM 1368 O O . SER A 1 167 ? -5.257 -13.603 11.988 1.00 66.06 167 SER A O 1
ATOM 1370 N N . ALA A 1 168 ? -4.412 -12.327 10.326 1.00 58.44 168 ALA A N 1
ATOM 1371 C CA . ALA A 1 168 ? -4.489 -13.309 9.237 1.00 58.44 168 ALA A CA 1
ATOM 1372 C C . ALA A 1 168 ? -5.886 -13.713 8.709 1.00 58.44 168 ALA A C 1
ATOM 1374 O O . ALA A 1 168 ? -5.999 -14.745 8.042 1.00 58.44 168 ALA A O 1
ATOM 1375 N N . ILE A 1 169 ? -6.954 -12.932 8.921 1.00 58.31 169 ILE A N 1
ATOM 1376 C CA . ILE A 1 169 ? -8.209 -13.216 8.200 1.00 58.31 169 ILE A CA 1
ATOM 1377 C C . ILE A 1 169 ? -8.053 -12.781 6.733 1.00 58.31 169 ILE A C 1
ATOM 1379 O O . ILE A 1 169 ? -7.759 -11.621 6.463 1.00 58.31 169 ILE A O 1
ATOM 1383 N N . LYS A 1 170 ? -8.281 -13.706 5.789 1.00 59.06 170 LYS A N 1
ATOM 1384 C CA . LYS A 1 170 ? -8.317 -13.423 4.337 1.00 59.06 170 LYS A CA 1
ATOM 1385 C C . LYS A 1 170 ? -9.458 -12.477 3.923 1.00 59.06 170 LYS A C 1
ATOM 1387 O O . LYS A 1 170 ? -9.430 -11.942 2.825 1.00 59.06 170 LYS A O 1
ATOM 1392 N N . GLU A 1 171 ? -10.436 -12.268 4.800 1.00 69.25 171 GLU A N 1
ATOM 1393 C CA . GLU A 1 171 ? -11.629 -11.450 4.578 1.00 69.25 171 GLU A CA 1
ATOM 1394 C C . GLU A 1 171 ? -11.943 -10.613 5.826 1.00 69.25 171 GLU A C 1
ATOM 1396 O O . GLU A 1 171 ? -12.127 -11.139 6.929 1.00 69.25 171 GLU A O 1
ATOM 1401 N N . TYR A 1 172 ? -12.009 -9.294 5.665 1.00 75.94 172 TYR A N 1
ATOM 1402 C CA . TYR A 1 172 ? -12.405 -8.388 6.741 1.00 75.94 172 TYR A CA 1
ATOM 1403 C C . TYR A 1 172 ? -13.869 -8.628 7.121 1.00 75.94 172 TYR A C 1
ATOM 1405 O O . TYR A 1 172 ? -14.723 -8.790 6.252 1.00 75.94 172 TYR A O 1
ATOM 1413 N N . ARG A 1 173 ? -14.184 -8.637 8.422 1.00 86.00 173 ARG A N 1
ATOM 1414 C CA . ARG A 1 173 ? -15.569 -8.824 8.904 1.00 86.00 173 ARG A CA 1
ATOM 1415 C C . ARG A 1 173 ? -16.217 -7.508 9.305 1.00 86.00 173 ARG A C 1
ATOM 1417 O O . ARG A 1 173 ? -17.415 -7.464 9.573 1.00 86.00 173 ARG A O 1
ATOM 1424 N N . SER A 1 174 ? -15.407 -6.465 9.418 1.00 88.56 174 SER A N 1
ATOM 1425 C CA . SER A 1 174 ? -15.804 -5.114 9.767 1.00 88.56 174 SER A CA 1
ATOM 1426 C C . SER A 1 174 ? -14.746 -4.121 9.302 1.00 88.56 174 SER A C 1
ATOM 1428 O O . SER A 1 174 ? -13.591 -4.497 9.096 1.00 88.56 174 SER A O 1
ATOM 1430 N N . VAL A 1 175 ? -15.125 -2.850 9.182 1.00 88.38 175 VAL A N 1
ATOM 1431 C CA . VAL A 1 175 ? -14.172 -1.764 8.907 1.00 88.38 175 VAL A CA 1
ATOM 1432 C C . VAL A 1 175 ? -13.134 -1.656 10.035 1.00 88.38 175 VAL A C 1
ATOM 1434 O O . VAL A 1 175 ? -11.961 -1.429 9.764 1.00 88.38 175 VAL A O 1
ATOM 1437 N N . TYR A 1 176 ? -13.531 -1.928 11.283 1.00 89.88 176 TYR A N 1
ATOM 1438 C CA . TYR A 1 176 ? -12.636 -1.996 12.441 1.00 89.88 176 TYR A CA 1
ATOM 1439 C C . TYR A 1 176 ? -11.477 -2.988 12.267 1.00 89.88 176 TYR A C 1
ATOM 1441 O O . TYR A 1 176 ? -10.346 -2.665 12.618 1.00 89.88 176 TYR A O 1
ATOM 1449 N N . ASP A 1 177 ? -11.712 -4.165 11.669 1.00 88.44 177 ASP A N 1
ATOM 1450 C CA . ASP A 1 177 ? -10.637 -5.142 11.419 1.00 88.44 177 ASP A CA 1
ATOM 1451 C C . ASP A 1 177 ? -9.538 -4.569 10.500 1.00 88.44 177 ASP A C 1
ATOM 1453 O O . ASP A 1 177 ? -8.379 -4.977 10.589 1.00 88.44 177 ASP A O 1
ATOM 1457 N N . ASN A 1 178 ? -9.887 -3.612 9.634 1.00 85.56 178 ASN A N 1
ATOM 1458 C CA . ASN A 1 178 ? -8.946 -2.958 8.731 1.00 85.56 178 ASN A CA 1
ATOM 1459 C C . ASN A 1 178 ? -7.984 -2.017 9.484 1.00 85.56 178 ASN A C 1
ATOM 1461 O O . ASN A 1 178 ? -6.814 -1.924 9.127 1.00 85.56 178 ASN A O 1
ATOM 1465 N N . PHE A 1 179 ? -8.404 -1.411 10.601 1.00 89.88 179 PHE A N 1
ATOM 1466 C CA . PHE A 1 179 ? -7.523 -0.523 11.376 1.00 89.88 179 PHE A CA 1
ATOM 1467 C C . PHE A 1 179 ? -6.262 -1.259 11.833 1.00 89.88 179 PHE A C 1
ATOM 1469 O O . PHE A 1 179 ? -5.151 -0.742 11.760 1.00 89.88 179 PHE A O 1
ATOM 1476 N N . PHE A 1 180 ? -6.421 -2.513 12.242 1.00 91.19 180 PHE A N 1
ATOM 1477 C CA . PHE A 1 180 ? -5.307 -3.342 12.686 1.00 91.19 180 PHE A CA 1
ATOM 1478 C C . PHE A 1 180 ? -4.468 -3.866 11.532 1.00 91.19 180 PHE A C 1
ATOM 1480 O O . PHE A 1 180 ? -3.284 -4.112 11.725 1.00 91.19 180 PHE A O 1
ATOM 1487 N N . ARG A 1 181 ? -5.033 -3.983 10.324 1.00 86.62 181 ARG A N 1
ATOM 1488 C CA . ARG A 1 181 ? -4.256 -4.322 9.128 1.00 86.62 181 ARG A CA 1
ATOM 1489 C C . ARG A 1 181 ? -3.177 -3.279 8.851 1.00 86.62 181 ARG A C 1
ATOM 1491 O O . ARG A 1 181 ? -2.053 -3.662 8.542 1.00 86.62 181 ARG A O 1
ATOM 1498 N N . ILE A 1 182 ? -3.506 -1.998 9.022 1.00 88.88 182 ILE A N 1
ATOM 1499 C CA . ILE A 1 182 ? -2.544 -0.897 8.892 1.00 88.88 182 ILE A CA 1
ATOM 1500 C C . ILE A 1 182 ? -1.413 -1.072 9.912 1.00 88.88 182 ILE A C 1
ATOM 1502 O O . ILE A 1 182 ? -0.242 -1.012 9.553 1.00 88.88 182 ILE A O 1
ATOM 1506 N N . LEU A 1 183 ? -1.748 -1.371 11.172 1.00 92.62 183 LEU A N 1
ATOM 1507 C CA . LEU A 1 183 ? -0.752 -1.605 12.223 1.00 92.62 183 LEU A CA 1
ATOM 1508 C C . LEU A 1 183 ? 0.116 -2.848 11.960 1.00 92.62 183 LEU A C 1
ATOM 1510 O O . LEU A 1 183 ? 1.315 -2.811 12.228 1.00 92.62 183 LEU A O 1
ATOM 1514 N N . GLU A 1 184 ? -0.443 -3.924 11.394 1.00 92.00 184 GLU A N 1
ATOM 1515 C CA . GLU A 1 184 ? 0.337 -5.117 11.041 1.00 92.00 184 GLU A CA 1
ATOM 1516 C C . GLU A 1 184 ? 1.448 -4.807 10.017 1.00 92.00 184 GLU A C 1
ATOM 1518 O O . GLU A 1 184 ? 2.489 -5.470 10.026 1.00 92.00 184 GLU A O 1
ATOM 1523 N N . TRP A 1 185 ? 1.273 -3.805 9.141 1.00 91.75 185 TRP A N 1
ATOM 1524 C CA . TRP A 1 185 ? 2.293 -3.455 8.144 1.00 91.75 185 TRP A CA 1
ATOM 1525 C C . TRP A 1 185 ? 3.604 -2.980 8.761 1.00 91.75 185 TRP A C 1
ATOM 1527 O O . TRP A 1 185 ? 4.653 -3.200 8.160 1.00 91.75 185 TRP A O 1
ATOM 1537 N N . VAL A 1 186 ? 3.576 -2.426 9.977 1.00 93.88 186 VAL A N 1
ATOM 1538 C CA . VAL A 1 186 ? 4.790 -2.089 10.735 1.00 93.88 186 VAL A CA 1
ATOM 1539 C C . VAL A 1 186 ? 5.674 -3.324 10.917 1.00 93.88 186 VAL A C 1
ATOM 1541 O O . VAL A 1 186 ? 6.891 -3.252 10.748 1.00 93.88 186 VAL A O 1
ATOM 1544 N N . GLY A 1 187 ? 5.060 -4.470 11.226 1.00 91.06 187 GLY A N 1
ATOM 1545 C CA . GLY A 1 187 ? 5.759 -5.743 11.378 1.00 91.06 187 GLY A CA 1
ATOM 1546 C C . GLY A 1 187 ? 6.222 -6.359 10.057 1.00 91.06 187 GLY A C 1
ATOM 1547 O O . GLY A 1 187 ? 7.197 -7.102 10.061 1.00 91.06 187 GLY A O 1
ATOM 1548 N N . MET A 1 188 ? 5.565 -6.023 8.941 1.00 90.88 188 MET A N 1
ATOM 1549 C CA . MET A 1 188 ? 5.871 -6.554 7.600 1.00 90.88 188 MET A CA 1
ATOM 1550 C C . MET A 1 188 ? 6.966 -5.793 6.865 1.00 90.88 188 MET A C 1
ATOM 1552 O O . MET A 1 188 ? 7.433 -6.254 5.829 1.00 90.88 188 MET A O 1
ATOM 1556 N N . LEU A 1 189 ? 7.373 -4.618 7.342 1.00 92.19 189 LEU A N 1
ATOM 1557 C CA . LEU A 1 189 ? 8.526 -3.943 6.760 1.00 92.19 189 LEU A CA 1
ATOM 1558 C C . LEU A 1 189 ? 9.788 -4.781 7.058 1.00 92.19 189 LEU A C 1
ATOM 1560 O O . LEU A 1 189 ? 10.018 -5.132 8.205 1.00 92.19 189 LEU A O 1
ATOM 1564 N N . PRO A 1 190 ? 10.672 -5.098 6.109 1.00 89.50 190 PRO A N 1
ATOM 1565 C CA . PRO A 1 190 ? 11.857 -5.909 6.416 1.00 89.50 190 PRO A CA 1
ATOM 1566 C C . PRO A 1 190 ? 12.962 -5.116 7.135 1.00 89.50 190 PRO A C 1
ATOM 1568 O O . PRO A 1 190 ? 13.802 -5.693 7.820 1.00 89.50 190 PRO A O 1
ATOM 1571 N N . LEU A 1 191 ? 12.957 -3.780 7.018 1.00 90.88 191 LEU A N 1
ATOM 1572 C CA . LEU A 1 191 ? 14.065 -2.922 7.451 1.00 90.88 191 LEU A CA 1
ATOM 1573 C C . LEU A 1 191 ? 13.642 -1.883 8.491 1.00 90.88 191 LEU A C 1
ATOM 1575 O O . LEU A 1 191 ? 12.591 -1.247 8.388 1.00 90.88 191 LEU A O 1
ATOM 1579 N N . GLU A 1 192 ? 14.520 -1.638 9.459 1.00 92.19 192 GLU A N 1
ATOM 1580 C CA . GLU A 1 192 ? 14.354 -0.571 10.448 1.00 92.19 192 GLU A CA 1
ATOM 1581 C C . GLU A 1 192 ? 14.333 0.821 9.788 1.00 92.19 192 GLU A C 1
ATOM 1583 O O . GLU A 1 192 ? 13.516 1.668 10.135 1.00 92.19 192 GLU A O 1
ATOM 1588 N N . ALA A 1 193 ? 15.140 1.036 8.743 1.00 93.38 193 ALA A N 1
ATOM 1589 C CA . ALA A 1 193 ? 15.092 2.275 7.965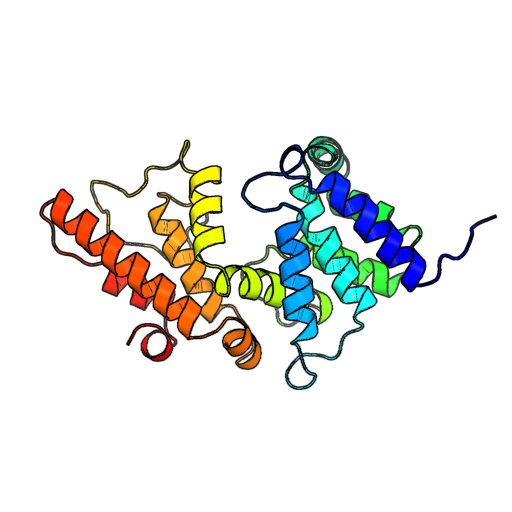 1.00 93.38 193 ALA A CA 1
ATOM 1590 C C . ALA A 1 193 ? 13.729 2.507 7.290 1.00 93.38 193 ALA A C 1
ATOM 1592 O O . ALA A 1 193 ? 13.247 3.635 7.280 1.00 93.38 193 ALA A O 1
ATOM 1593 N N . ALA A 1 194 ? 13.064 1.456 6.797 1.00 93.88 194 ALA A N 1
ATOM 1594 C CA . ALA A 1 194 ? 11.721 1.584 6.229 1.00 93.88 194 ALA A CA 1
ATOM 1595 C C . ALA A 1 194 ? 10.690 2.010 7.287 1.00 93.88 194 ALA A C 1
ATOM 1597 O O . ALA A 1 194 ? 9.840 2.858 7.030 1.00 93.88 194 ALA A O 1
ATOM 1598 N N . ARG A 1 195 ? 10.795 1.466 8.506 1.00 94.00 195 ARG A N 1
ATOM 1599 C CA . ARG A 1 195 ? 9.961 1.880 9.647 1.00 94.00 195 ARG A CA 1
ATOM 1600 C C . ARG A 1 195 ? 10.192 3.332 10.039 1.00 94.00 195 ARG A C 1
ATOM 1602 O O . ARG A 1 195 ? 9.241 4.016 10.403 1.00 94.00 195 ARG A O 1
ATOM 1609 N N . ASN A 1 196 ? 11.432 3.805 9.957 1.00 93.00 196 ASN A N 1
ATOM 1610 C CA . ASN A 1 196 ? 11.750 5.207 10.213 1.00 93.00 196 ASN A CA 1
ATOM 1611 C C . ASN A 1 196 ? 11.124 6.131 9.160 1.00 93.00 196 ASN A C 1
ATOM 1613 O O . ASN A 1 196 ? 10.579 7.167 9.533 1.00 93.00 196 ASN A O 1
ATOM 1617 N N . LEU A 1 197 ? 11.110 5.733 7.880 1.00 94.25 197 LEU A N 1
ATOM 1618 C CA . LEU A 1 197 ? 10.439 6.497 6.816 1.00 94.25 197 LEU A CA 1
ATOM 1619 C C . LEU A 1 197 ? 8.921 6.615 7.029 1.00 94.25 197 LEU A C 1
ATOM 1621 O O . LEU A 1 197 ? 8.335 7.640 6.688 1.00 94.25 197 LEU A O 1
ATOM 1625 N N . ALA A 1 198 ? 8.280 5.601 7.622 1.00 92.62 198 ALA A N 1
ATOM 1626 C CA . ALA A 1 198 ? 6.858 5.660 7.972 1.00 92.62 198 ALA A CA 1
ATOM 1627 C C . ALA A 1 198 ? 6.529 6.775 8.991 1.00 92.62 198 ALA A C 1
ATOM 1629 O O . ALA A 1 198 ? 5.428 7.329 8.981 1.00 92.62 198 ALA A O 1
ATOM 1630 N N . GLY A 1 199 ? 7.504 7.150 9.824 1.00 91.06 199 GLY A N 1
ATOM 1631 C CA . GLY A 1 199 ? 7.368 8.177 10.853 1.00 91.06 199 GLY A CA 1
ATOM 1632 C C . GLY A 1 199 ? 6.662 7.655 12.105 1.00 91.06 199 GLY A C 1
ATOM 1633 O O . GLY A 1 199 ? 5.479 7.318 12.082 1.00 91.06 199 GLY A O 1
ATOM 1634 N N . THR A 1 200 ? 7.386 7.624 13.226 1.00 92.19 200 THR A N 1
ATOM 1635 C CA . THR A 1 200 ? 6.856 7.165 14.521 1.00 92.19 200 THR A CA 1
ATOM 1636 C C . THR A 1 200 ? 5.602 7.933 14.934 1.00 92.19 200 THR A C 1
ATOM 1638 O O . THR A 1 200 ? 4.611 7.310 15.312 1.00 92.19 200 THR A O 1
ATOM 1641 N N . ASP A 1 201 ? 5.611 9.255 14.772 1.00 93.31 201 ASP A N 1
ATOM 1642 C CA . ASP A 1 201 ? 4.508 10.131 15.175 1.00 93.31 201 ASP A CA 1
ATOM 1643 C C . ASP A 1 201 ? 3.220 9.845 14.389 1.00 93.31 201 ASP A C 1
ATOM 1645 O O . ASP A 1 201 ? 2.129 9.887 14.956 1.00 93.31 201 ASP A O 1
ATOM 1649 N N . ASN A 1 202 ? 3.323 9.477 13.104 1.00 92.81 202 ASN A N 1
ATOM 1650 C CA . ASN A 1 202 ? 2.160 9.123 12.279 1.00 92.81 202 ASN A CA 1
ATOM 1651 C C . ASN A 1 202 ? 1.475 7.856 12.801 1.00 92.81 202 ASN A C 1
ATOM 1653 O O . ASN A 1 202 ? 0.248 7.796 12.915 1.00 92.81 202 ASN A O 1
ATOM 1657 N N . ILE A 1 203 ? 2.274 6.847 13.157 1.00 94.44 203 ILE A N 1
ATOM 1658 C CA . ILE A 1 203 ? 1.769 5.580 13.690 1.00 94.44 203 ILE A CA 1
ATOM 1659 C C . ILE A 1 203 ? 1.190 5.801 15.095 1.00 94.44 203 ILE A C 1
ATOM 1661 O O . ILE A 1 203 ? 0.089 5.330 15.372 1.00 94.44 203 ILE A O 1
ATOM 1665 N N . GLN A 1 204 ? 1.867 6.566 15.958 1.00 95.31 204 GLN A N 1
ATOM 1666 C CA . GLN A 1 204 ? 1.367 6.921 17.295 1.00 95.31 204 GLN A CA 1
ATOM 1667 C C . GLN A 1 204 ? 0.051 7.710 17.234 1.00 95.31 204 GLN A C 1
ATOM 1669 O O . GLN A 1 204 ? -0.885 7.443 17.997 1.00 95.31 204 GLN A O 1
ATOM 1674 N N . PHE A 1 205 ? -0.057 8.651 16.294 1.00 93.88 205 PHE A N 1
ATOM 1675 C CA . PHE A 1 205 ? -1.294 9.377 16.028 1.00 93.88 205 PHE A CA 1
ATOM 1676 C C . PHE A 1 205 ? -2.421 8.419 15.625 1.00 93.88 205 PHE A C 1
ATOM 1678 O O . PHE A 1 205 ? -3.520 8.477 16.183 1.00 93.88 205 PHE A O 1
ATOM 1685 N N . PHE A 1 206 ? -2.145 7.481 14.718 1.00 95.19 206 PHE A N 1
ATOM 1686 C CA . PHE A 1 206 ? -3.131 6.491 14.301 1.00 95.19 206 PHE A CA 1
ATOM 1687 C C . PHE A 1 206 ? -3.553 5.558 15.446 1.00 95.19 206 PHE A C 1
ATOM 1689 O O . PHE A 1 206 ? -4.746 5.337 15.648 1.00 95.19 206 PHE A O 1
ATOM 1696 N N . VAL A 1 207 ? -2.610 5.082 16.265 1.00 96.31 207 VAL A N 1
ATOM 1697 C CA . VAL A 1 207 ? -2.903 4.309 17.485 1.00 96.31 207 VAL A CA 1
ATOM 1698 C C . VAL A 1 207 ? -3.814 5.101 18.428 1.00 96.31 207 VAL A C 1
ATOM 1700 O O . VAL A 1 207 ? -4.792 4.562 18.950 1.00 96.31 207 VAL A O 1
ATOM 1703 N N . THR A 1 208 ? -3.554 6.397 18.602 1.00 95.88 208 THR A N 1
ATOM 1704 C CA . THR A 1 208 ? -4.393 7.290 19.414 1.00 95.88 208 THR A CA 1
ATOM 1705 C C . THR A 1 208 ? -5.814 7.389 18.858 1.00 95.88 208 THR A C 1
ATOM 1707 O O . THR A 1 208 ? -6.781 7.262 19.613 1.00 95.88 208 THR A O 1
ATOM 1710 N N . MET A 1 209 ? -5.971 7.522 17.537 1.00 94.88 209 MET A N 1
ATOM 1711 C CA . MET A 1 209 ? -7.290 7.483 16.896 1.00 94.88 209 MET A CA 1
ATOM 1712 C C . MET A 1 209 ? -8.019 6.157 17.147 1.00 94.88 209 MET A C 1
ATOM 1714 O O . MET A 1 209 ? -9.197 6.166 17.508 1.00 94.88 209 MET A O 1
ATOM 1718 N N . VAL A 1 210 ? -7.329 5.021 17.005 1.00 95.19 210 VAL A N 1
ATOM 1719 C CA . VAL A 1 210 ? -7.909 3.691 17.251 1.00 95.19 210 VAL A CA 1
ATOM 1720 C C . VAL A 1 210 ? -8.354 3.549 18.711 1.00 95.19 210 VAL A C 1
ATOM 1722 O O . VAL A 1 210 ? -9.449 3.046 18.969 1.00 95.19 210 VAL A O 1
ATOM 1725 N N . ARG A 1 211 ? -7.574 4.056 19.676 1.00 97.25 211 ARG A N 1
ATOM 1726 C CA . ARG A 1 211 ? -7.953 4.084 21.101 1.00 97.25 211 ARG A CA 1
ATOM 1727 C C . ARG A 1 211 ? -9.209 4.905 21.358 1.00 97.25 211 ARG A C 1
ATOM 1729 O O . ARG A 1 211 ? -10.092 4.447 22.087 1.00 97.25 211 ARG A O 1
ATOM 1736 N N . HIS A 1 212 ? -9.306 6.093 20.761 1.00 96.62 212 HIS A N 1
ATOM 1737 C CA . HIS A 1 212 ? -10.500 6.933 20.871 1.00 96.62 212 HIS A CA 1
ATOM 1738 C C . HIS A 1 212 ? -11.729 6.233 20.300 1.00 96.62 212 HIS A C 1
ATOM 1740 O O . HIS A 1 212 ? -12.748 6.140 20.982 1.00 96.62 212 HIS A O 1
ATOM 1746 N N . PHE A 1 213 ? -11.597 5.650 19.111 1.00 95.00 213 PHE A N 1
ATOM 1747 C CA . PHE A 1 213 ? -12.657 4.859 18.504 1.00 95.00 213 PHE A CA 1
ATOM 1748 C C . PHE A 1 213 ? -13.100 3.704 19.415 1.00 95.00 213 PHE A C 1
ATOM 1750 O O . PHE A 1 213 ? -14.290 3.534 19.673 1.00 95.00 213 PHE A O 1
ATOM 1757 N N . GLY A 1 214 ? -12.151 2.937 19.962 1.00 96.25 214 GLY A N 1
ATOM 1758 C CA . GLY A 1 214 ? -12.451 1.838 20.880 1.00 96.25 214 GLY A CA 1
ATOM 1759 C C . GLY A 1 214 ? -13.174 2.299 22.146 1.00 96.25 214 GLY A C 1
ATOM 1760 O O . GLY A 1 214 ? -14.155 1.682 22.561 1.00 96.25 214 GLY A O 1
ATOM 1761 N N . LYS A 1 215 ? -12.761 3.434 22.723 1.00 97.62 215 LYS A N 1
ATOM 1762 C CA . LYS A 1 215 ? -13.431 4.042 23.880 1.00 97.62 215 LYS A CA 1
ATOM 1763 C C . LYS A 1 215 ? -14.883 4.415 23.571 1.00 97.62 215 LYS A C 1
ATOM 1765 O O . LYS A 1 215 ? -15.762 4.139 24.389 1.00 97.62 215 LYS A O 1
ATOM 1770 N N . ASP A 1 216 ? -15.140 5.003 22.407 1.00 97.38 216 ASP A N 1
ATOM 1771 C CA . ASP A 1 216 ? -16.488 5.406 22.003 1.00 97.38 216 ASP A CA 1
ATOM 1772 C C . ASP A 1 216 ? -17.388 4.196 21.732 1.00 97.38 216 ASP A C 1
ATOM 1774 O O . ASP A 1 216 ? -18.533 4.166 22.190 1.00 97.38 216 ASP A O 1
ATOM 1778 N N . VAL A 1 217 ? -16.860 3.152 21.086 1.00 96.12 217 VAL A N 1
ATOM 1779 C CA . VAL A 1 217 ? -17.583 1.888 20.885 1.00 96.12 217 VAL A CA 1
ATOM 1780 C C . VAL A 1 217 ? -17.933 1.242 22.225 1.00 96.12 217 VAL A C 1
ATOM 1782 O O . VAL A 1 217 ? -19.103 0.931 22.459 1.00 96.12 217 VAL A O 1
ATOM 1785 N N . ALA A 1 218 ? -16.961 1.106 23.131 1.00 96.94 218 ALA A N 1
ATOM 1786 C CA . ALA A 1 218 ? -17.170 0.529 24.459 1.00 96.94 218 ALA A CA 1
ATOM 1787 C C . ALA A 1 218 ? -18.246 1.287 25.250 1.00 96.94 218 ALA A C 1
ATOM 1789 O O . ALA A 1 218 ? -19.161 0.677 25.804 1.00 96.94 218 ALA A O 1
ATOM 1790 N N . LYS A 1 219 ? -18.186 2.626 25.227 1.00 97.00 219 LYS A N 1
ATOM 1791 C CA . LYS A 1 219 ? -19.187 3.495 25.852 1.00 97.00 219 LYS A CA 1
ATOM 1792 C C . LYS A 1 219 ? -20.573 3.301 25.235 1.00 97.00 219 LYS A C 1
ATOM 1794 O O . LYS A 1 219 ? -21.544 3.168 25.972 1.00 97.00 219 LYS A O 1
ATOM 1799 N N . SER A 1 220 ? -20.673 3.274 23.905 1.00 96.19 220 SER A N 1
ATOM 1800 C CA . SER A 1 220 ? -21.958 3.151 23.200 1.00 96.19 220 SER A CA 1
ATOM 1801 C C . SER A 1 220 ? -22.661 1.817 23.457 1.00 96.19 220 SER A C 1
ATOM 1803 O O . SER A 1 220 ? -23.886 1.767 23.527 1.00 96.19 220 SER A O 1
ATOM 1805 N N . LEU A 1 221 ? -21.887 0.746 23.646 1.00 95.50 221 LEU A N 1
ATOM 1806 C CA . LEU A 1 221 ? -22.400 -0.601 23.882 1.00 95.50 221 LEU A CA 1
ATOM 1807 C C . LEU A 1 221 ? -22.453 -0.975 25.368 1.00 95.50 221 LEU A C 1
ATOM 1809 O O . LEU A 1 221 ? -22.938 -2.053 25.695 1.00 95.50 221 LEU A O 1
ATOM 1813 N N . SER A 1 222 ? -21.977 -0.102 26.263 1.00 95.75 222 SER A N 1
ATOM 1814 C CA . SER A 1 222 ? -21.862 -0.368 27.704 1.00 95.75 222 SER A CA 1
ATOM 1815 C C . SER A 1 222 ? -21.073 -1.649 28.021 1.00 95.75 222 SER A C 1
ATOM 1817 O O . SER A 1 222 ? -21.491 -2.466 28.838 1.00 95.75 222 SER A O 1
ATOM 1819 N N . ILE A 1 223 ? -19.927 -1.826 27.361 1.00 95.44 223 ILE A N 1
ATOM 1820 C CA . ILE A 1 223 ? -19.014 -2.967 27.549 1.00 95.44 223 ILE A CA 1
ATOM 1821 C C . ILE A 1 223 ? -17.616 -2.492 27.963 1.00 95.44 223 ILE A C 1
ATOM 1823 O O . ILE A 1 223 ? -17.283 -1.313 27.849 1.00 95.44 223 ILE A O 1
ATOM 1827 N N . GLU A 1 224 ? -16.772 -3.422 28.405 1.00 96.00 224 GLU A N 1
ATOM 1828 C CA . GLU A 1 224 ? -15.354 -3.156 28.659 1.00 96.00 224 GLU A CA 1
ATOM 1829 C C . GLU A 1 224 ? -14.609 -2.778 27.367 1.00 96.00 224 GLU A C 1
ATOM 1831 O O . GLU A 1 224 ? -14.785 -3.410 26.322 1.00 96.00 224 GLU A O 1
ATOM 1836 N N . ASN A 1 225 ? -13.750 -1.755 27.441 1.00 96.38 225 ASN A N 1
ATOM 1837 C CA . ASN A 1 225 ? -12.888 -1.369 26.328 1.00 96.38 225 ASN A CA 1
ATOM 1838 C C . ASN A 1 225 ? -11.664 -2.289 26.250 1.00 96.38 225 ASN A C 1
ATOM 1840 O O . ASN A 1 225 ? -10.766 -2.190 27.082 1.00 96.38 225 ASN A O 1
ATOM 1844 N N . ARG A 1 226 ? -11.608 -3.127 25.212 1.00 96.00 226 ARG A N 1
ATOM 1845 C CA . ARG A 1 226 ? -10.510 -4.080 24.979 1.00 96.00 226 ARG A CA 1
ATOM 1846 C C . ARG A 1 226 ? -9.665 -3.747 23.748 1.00 96.00 226 ARG A C 1
ATOM 1848 O O . ARG A 1 226 ? -8.922 -4.592 23.261 1.00 96.00 226 ARG A O 1
ATOM 1855 N N . VAL A 1 227 ? -9.749 -2.510 23.250 1.00 96.62 227 VAL A N 1
ATOM 1856 C CA . VAL A 1 227 ? -9.010 -2.068 22.054 1.00 96.62 227 VAL A CA 1
ATOM 1857 C C . VAL A 1 227 ? -7.494 -2.244 22.183 1.00 96.62 227 VAL A C 1
ATOM 1859 O O . VAL A 1 227 ? -6.827 -2.551 21.201 1.00 96.62 227 VAL A O 1
ATOM 1862 N N . GLU A 1 228 ? -6.951 -2.099 23.393 1.00 97.12 228 GLU A N 1
ATOM 1863 C CA . GLU A 1 228 ? -5.510 -2.201 23.635 1.00 97.12 228 GLU A CA 1
ATOM 1864 C C . GLU A 1 228 ? -4.968 -3.607 23.354 1.00 97.12 228 GLU A C 1
ATOM 1866 O O . GLU A 1 228 ? -3.854 -3.762 22.857 1.00 97.12 228 GLU A O 1
ATOM 1871 N N . GLU A 1 229 ? -5.771 -4.644 23.605 1.00 95.69 229 GLU A N 1
ATOM 1872 C CA . GLU A 1 229 ? -5.396 -6.023 23.290 1.00 95.69 229 GLU A CA 1
ATOM 1873 C C . GLU A 1 229 ? -5.240 -6.221 21.779 1.00 95.69 229 GLU A C 1
ATOM 1875 O O . GLU A 1 229 ? -4.295 -6.873 21.331 1.00 95.69 229 GLU A O 1
ATOM 1880 N N . ASP A 1 230 ? -6.136 -5.621 20.992 1.00 95.25 230 ASP A N 1
ATOM 1881 C CA . ASP A 1 230 ? -6.102 -5.690 19.534 1.00 95.25 230 ASP A CA 1
ATOM 1882 C C . ASP A 1 230 ? -4.931 -4.864 18.964 1.00 95.25 230 ASP A C 1
ATOM 1884 O O . ASP A 1 230 ? -4.239 -5.335 18.058 1.00 95.25 230 ASP A O 1
ATOM 1888 N N . ILE A 1 231 ? -4.631 -3.689 19.543 1.00 96.44 231 ILE A N 1
ATOM 1889 C CA . ILE A 1 231 ? -3.460 -2.863 19.182 1.00 96.44 231 ILE A CA 1
ATOM 1890 C C . ILE A 1 231 ? -2.167 -3.638 19.452 1.00 96.44 231 ILE A C 1
ATOM 1892 O O . ILE A 1 231 ? -1.333 -3.789 18.555 1.00 96.44 231 ILE A O 1
ATOM 1896 N N . LYS A 1 232 ? -2.013 -4.179 20.668 1.00 95.81 232 LYS A N 1
ATOM 1897 C CA . LYS A 1 232 ? -0.844 -4.974 21.065 1.00 95.81 232 LYS A CA 1
ATOM 1898 C C . LYS A 1 232 ? -0.660 -6.195 20.178 1.00 95.81 232 LYS A C 1
ATOM 1900 O O . LYS A 1 232 ? 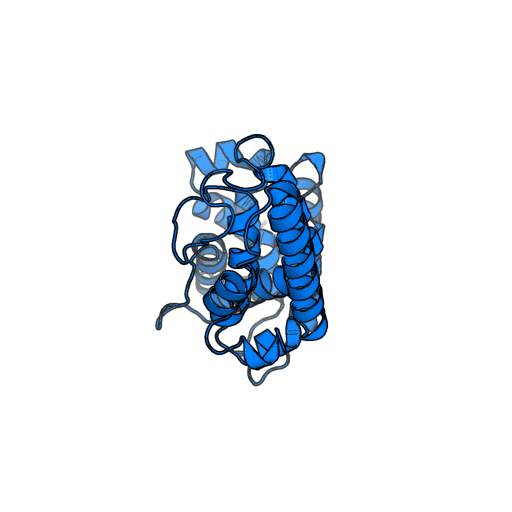0.458 -6.509 19.776 1.00 95.81 232 LYS A O 1
ATOM 1905 N N . LYS A 1 233 ? -1.758 -6.862 19.831 1.00 94.25 233 LYS A N 1
ATOM 1906 C CA . LYS A 1 233 ? -1.742 -8.004 18.921 1.00 94.25 233 LYS A CA 1
ATOM 1907 C C . LYS A 1 233 ? -1.296 -7.628 17.507 1.00 94.25 233 LYS A C 1
ATOM 1909 O O . LYS A 1 233 ? -0.550 -8.395 16.911 1.00 94.25 233 LYS A O 1
ATOM 1914 N N . ALA A 1 234 ? -1.752 -6.496 16.973 1.00 93.69 234 ALA A N 1
ATOM 1915 C CA . ALA A 1 234 ? -1.430 -6.073 15.610 1.00 93.69 234 ALA A CA 1
ATOM 1916 C C . ALA A 1 234 ? 0.012 -5.564 15.466 1.00 93.69 234 ALA A C 1
ATOM 1918 O O . ALA A 1 234 ? 0.692 -5.920 14.508 1.00 93.69 234 ALA A O 1
ATOM 1919 N N . LEU A 1 235 ? 0.494 -4.774 16.431 1.00 94.69 235 LEU A N 1
ATOM 1920 C CA . LEU A 1 235 ? 1.867 -4.253 16.432 1.00 94.69 235 LEU A CA 1
ATOM 1921 C C . LEU A 1 235 ? 2.911 -5.302 16.845 1.00 94.69 235 LEU A C 1
ATOM 1923 O O . LEU A 1 235 ? 4.085 -5.182 16.488 1.00 94.69 235 LEU A O 1
ATOM 1927 N N . GLY A 1 236 ? 2.511 -6.326 17.605 1.00 94.19 236 GLY A N 1
ATOM 1928 C CA . GLY A 1 236 ? 3.403 -7.387 18.065 1.00 94.19 236 GLY A CA 1
ATOM 1929 C C . GLY A 1 236 ? 4.587 -6.832 18.861 1.00 94.19 236 GLY A C 1
ATOM 1930 O O . GLY A 1 236 ? 4.409 -6.065 19.806 1.00 94.19 236 GLY A O 1
ATOM 1931 N N . ILE A 1 237 ? 5.809 -7.198 18.459 1.00 95.12 237 ILE A N 1
ATOM 1932 C CA . ILE A 1 237 ? 7.050 -6.764 19.127 1.00 95.12 237 ILE A CA 1
ATOM 1933 C C . ILE A 1 237 ? 7.293 -5.249 19.046 1.00 95.12 237 ILE A C 1
ATOM 1935 O O . ILE A 1 237 ? 8.127 -4.728 19.777 1.00 95.12 237 ILE A O 1
ATOM 1939 N N . TYR A 1 238 ? 6.580 -4.538 18.169 1.00 95.88 238 TYR A N 1
ATOM 1940 C CA . TYR A 1 238 ? 6.734 -3.096 17.976 1.00 95.88 238 TYR A CA 1
ATOM 1941 C C . TYR A 1 238 ? 5.773 -2.262 18.830 1.00 95.88 238 TYR A C 1
ATOM 1943 O O . TYR A 1 238 ? 5.782 -1.035 18.737 1.00 95.88 238 TYR A O 1
ATOM 1951 N N . TYR A 1 239 ? 4.950 -2.901 19.665 1.00 97.00 239 TYR A N 1
ATOM 1952 C CA . TYR A 1 239 ? 3.978 -2.216 20.513 1.00 97.00 239 TYR A CA 1
ATOM 1953 C C . TYR A 1 239 ? 4.624 -1.127 21.384 1.00 97.00 239 TYR A C 1
ATOM 1955 O O . TYR A 1 239 ? 4.203 0.025 21.319 1.00 97.00 239 TYR A O 1
ATOM 1963 N N . ASP A 1 240 ? 5.700 -1.454 22.104 1.00 95.88 240 ASP A N 1
ATOM 1964 C CA . ASP A 1 240 ? 6.363 -0.515 23.023 1.00 95.88 240 ASP A CA 1
ATOM 1965 C C . ASP A 1 240 ? 7.002 0.690 22.318 1.00 95.88 240 ASP A C 1
ATOM 1967 O O . ASP A 1 240 ? 7.352 1.672 22.952 1.00 95.88 240 ASP A O 1
ATOM 1971 N N . ARG A 1 241 ? 7.176 0.640 20.996 1.00 94.19 241 ARG A N 1
ATOM 1972 C CA . ARG A 1 241 ? 7.712 1.768 20.231 1.00 94.19 241 ARG A CA 1
ATOM 1973 C C . ARG A 1 241 ? 6.624 2.730 19.768 1.00 94.19 241 ARG A C 1
ATOM 1975 O O . ARG A 1 241 ? 6.846 3.937 19.715 1.00 94.19 241 ARG A O 1
ATOM 1982 N N . TYR A 1 242 ? 5.479 2.190 19.361 1.00 94.69 242 TYR A N 1
ATOM 1983 C CA . TYR A 1 242 ? 4.454 2.950 18.644 1.00 94.69 242 TYR A CA 1
ATOM 1984 C C . TYR A 1 242 ? 3.172 3.175 19.444 1.00 94.69 242 TYR A C 1
ATOM 1986 O O . TYR A 1 242 ? 2.305 3.915 18.986 1.00 94.69 242 TYR A O 1
ATOM 1994 N N . ALA A 1 243 ? 3.023 2.534 20.603 1.00 91.06 243 ALA A N 1
ATOM 1995 C CA . ALA A 1 243 ? 1.798 2.590 21.388 1.00 91.06 243 ALA A CA 1
ATOM 1996 C C . ALA A 1 243 ? 1.993 3.081 22.831 1.00 91.06 243 ALA A C 1
ATOM 1998 O O . ALA A 1 243 ? 0.990 3.349 23.488 1.00 91.06 243 ALA A O 1
ATOM 1999 N N . THR A 1 244 ? 3.213 3.222 23.344 1.00 81.31 244 THR A N 1
ATOM 2000 C CA . THR A 1 244 ? 3.450 3.754 24.702 1.00 81.31 244 THR A CA 1
ATOM 2001 C C . THR A 1 244 ? 3.573 5.263 24.728 1.00 81.31 244 THR A C 1
ATOM 2003 O O . THR A 1 244 ? 4.246 5.791 23.815 1.00 81.31 244 THR A O 1
#

pLDDT: mean 89.64, std 10.02, range [33.41, 98.12]

Radius of gyration: 19.49 Å; chains: 1; bounding box: 45×27×66 Å

Organism: NCBI:txid1974583

Secondary structure (DSSP, 8-state):
------HHHHHHHHHHHHHHHTSTTT--TT-STHHHHHHHHHHHH-PTTTSPP--HHHHHHHHHHTTGGG-GGGHHHHHHH-HHHHHHHHHTTSS--HHHHHHHHHHHHHTT-SS--TT--HHHHHHHHHHHHHHHHSHHHHHHHHHHHHTTTS-SS-TT-SS---TT-SS-SSHHHHHHHHHHHHHH-S-HHHHHHH-HHHHHHHHHHHHHHHHHHHHHHT----HHHHHHHHHGGGHHHHT-

Foldseek 3Di:
DQDQQPLVSLLVVLLVVLQVQQDPVFFALLSHSVLLVLLLVLVVVDDPPPADDDDSSLLSLLSSLLCLCGGNVCVVVCVVPNSLVVSVVSCPSPPDDPVSSVLSSCLSRVLPDQADDPPNDSSNLSSVLSNLLSCLLVVVSNLVSLCRVCVVPAAQADLVPRDDADPPDPDDRHSLNVLLVNLLSCVRNPDPVSNVSSPLVSLLVSLVVQQVVLVVSCVVSVHDRPSLVSNCVSNPPCCVRRPD